Protein AF-A0A836CD66-F1 (afdb_monomer)

Structure (mmCIF, N/CA/C/O backbone):
data_AF-A0A836CD66-F1
#
_entry.id   AF-A0A836CD66-F1
#
loop_
_atom_site.group_PDB
_atom_site.id
_atom_site.type_symbol
_atom_site.label_atom_id
_atom_site.label_alt_id
_atom_site.label_comp_id
_atom_site.label_asym_id
_atom_site.label_entity_id
_atom_site.label_seq_id
_atom_site.pdbx_PDB_ins_code
_atom_site.Cartn_x
_atom_site.Cartn_y
_atom_site.Cartn_z
_atom_site.occupancy
_atom_site.B_iso_or_equiv
_atom_site.auth_seq_id
_atom_site.auth_comp_id
_atom_site.auth_asym_id
_atom_site.auth_atom_id
_atom_site.pdbx_PDB_model_num
ATOM 1 N N . MET A 1 1 ? 18.250 -7.894 39.713 1.00 41.88 1 MET A N 1
ATOM 2 C CA . MET A 1 1 ? 18.986 -8.819 38.822 1.00 41.88 1 MET A CA 1
ATOM 3 C C . MET A 1 1 ? 18.359 -8.742 37.438 1.00 41.88 1 MET A C 1
ATOM 5 O O . MET A 1 1 ? 17.140 -8.725 37.388 1.00 41.88 1 MET A O 1
ATOM 9 N N . LEU A 1 2 ? 19.197 -8.721 36.387 1.00 40.28 2 LEU A N 1
ATOM 10 C CA . LEU A 1 2 ? 18.884 -8.696 34.938 1.00 40.28 2 LEU A CA 1
ATOM 11 C C . LEU A 1 2 ? 18.445 -7.310 34.405 1.00 40.28 2 LEU A C 1
ATOM 13 O O . LEU A 1 2 ? 17.318 -6.902 34.624 1.00 40.28 2 LEU A O 1
ATOM 17 N N . ASN A 1 3 ? 19.330 -6.410 33.954 1.00 38.88 3 ASN A N 1
ATOM 18 C CA . ASN A 1 3 ? 20.215 -6.361 32.769 1.00 38.88 3 ASN A CA 1
ATOM 19 C C . ASN A 1 3 ? 19.523 -6.316 31.387 1.00 38.88 3 ASN A C 1
ATOM 21 O O . ASN A 1 3 ? 18.734 -7.186 31.050 1.00 38.88 3 ASN A O 1
ATOM 25 N N . LEU A 1 4 ? 20.008 -5.355 30.580 1.00 38.03 4 LEU A N 1
ATOM 26 C CA . LEU A 1 4 ? 19.934 -5.193 29.116 1.00 38.03 4 LEU A CA 1
ATOM 27 C C . LEU A 1 4 ? 18.642 -4.637 28.478 1.00 38.03 4 LEU A C 1
ATOM 29 O O . LEU A 1 4 ? 17.717 -5.372 28.169 1.00 38.03 4 LEU A O 1
ATOM 33 N N . CYS A 1 5 ? 18.692 -3.363 28.067 1.00 42.50 5 CYS A N 1
ATOM 34 C CA . CYS A 1 5 ? 18.826 -3.011 26.641 1.00 42.50 5 CYS A CA 1
ATOM 35 C C . CYS A 1 5 ? 19.157 -1.517 26.475 1.00 42.50 5 CYS A C 1
ATOM 37 O O . CYS A 1 5 ? 18.285 -0.658 26.385 1.00 42.50 5 CYS A O 1
ATOM 39 N N . ARG A 1 6 ? 20.459 -1.205 26.417 1.00 41.97 6 ARG A N 1
ATOM 40 C CA . ARG A 1 6 ? 20.960 0.044 25.829 1.00 41.97 6 ARG A CA 1
ATOM 41 C C . ARG A 1 6 ? 20.899 -0.112 24.310 1.00 41.97 6 ARG A C 1
ATOM 43 O O . ARG A 1 6 ? 21.739 -0.800 23.736 1.00 41.97 6 ARG A O 1
ATOM 50 N N . LEU A 1 7 ? 19.917 0.517 23.670 1.00 42.19 7 LEU A N 1
ATOM 51 C CA . LEU A 1 7 ? 19.901 0.688 22.219 1.00 42.19 7 LEU A CA 1
ATOM 52 C C . LEU A 1 7 ? 20.956 1.731 21.844 1.00 42.19 7 LEU A C 1
ATOM 54 O O . LEU A 1 7 ? 20.805 2.932 22.056 1.00 42.19 7 LEU A O 1
ATOM 58 N N . THR A 1 8 ? 22.071 1.226 21.334 1.00 43.09 8 THR A N 1
ATOM 59 C CA . THR A 1 8 ? 23.123 1.997 20.689 1.00 43.09 8 THR A CA 1
ATOM 60 C C . THR A 1 8 ? 22.600 2.495 19.342 1.00 43.09 8 THR A C 1
ATOM 62 O O . THR A 1 8 ? 22.268 1.713 18.452 1.00 43.09 8 THR A O 1
ATOM 65 N N . ALA A 1 9 ? 22.509 3.816 19.191 1.00 41.78 9 ALA A N 1
ATOM 66 C CA . ALA A 1 9 ? 22.240 4.462 17.915 1.00 41.78 9 ALA A CA 1
ATOM 67 C C . ALA A 1 9 ? 23.435 4.219 16.978 1.00 41.78 9 ALA A C 1
ATOM 69 O O . ALA A 1 9 ? 24.463 4.891 17.053 1.00 41.78 9 ALA A O 1
ATOM 70 N N . ARG A 1 10 ? 23.318 3.199 16.125 1.00 43.72 10 ARG A N 1
ATOM 71 C CA . ARG A 1 10 ? 24.287 2.906 15.072 1.00 43.72 10 ARG A CA 1
ATOM 72 C C . ARG A 1 10 ? 24.072 3.887 13.922 1.00 43.72 10 ARG A C 1
ATOM 74 O O . ARG A 1 10 ? 23.002 3.944 13.325 1.00 43.72 10 ARG A O 1
ATOM 81 N N . ALA A 1 11 ? 25.117 4.660 13.653 1.00 39.94 11 ALA A N 1
ATOM 82 C CA . ALA A 1 11 ? 25.224 5.624 12.573 1.00 39.94 11 ALA A CA 1
ATOM 83 C C . ALA A 1 11 ? 24.887 5.017 11.200 1.00 39.94 11 ALA A C 1
ATOM 85 O O . ALA A 1 11 ? 25.495 4.030 10.784 1.00 39.94 11 ALA A O 1
ATOM 86 N N . ALA A 1 12 ? 23.975 5.664 10.474 1.00 44.19 12 ALA A N 1
ATOM 87 C CA . ALA A 1 12 ? 23.880 5.554 9.025 1.00 44.19 12 ALA A CA 1
ATOM 88 C C . ALA A 1 12 ? 24.680 6.717 8.408 1.00 44.19 12 ALA A C 1
ATOM 90 O O . ALA A 1 12 ? 24.391 7.878 8.721 1.00 44.19 12 ALA A O 1
ATOM 91 N N . PRO A 1 13 ? 25.692 6.467 7.560 1.00 51.28 13 PRO A N 1
ATOM 92 C CA . PRO A 1 13 ? 26.340 7.541 6.829 1.00 51.28 13 PRO A CA 1
ATOM 93 C C . PRO A 1 13 ? 25.350 8.117 5.812 1.00 51.28 13 PRO A C 1
ATOM 95 O O . PRO A 1 13 ? 24.879 7.420 4.914 1.00 51.28 13 PRO A O 1
ATOM 98 N N . ARG A 1 14 ? 25.047 9.413 5.955 1.00 46.53 14 ARG A N 1
ATOM 99 C CA . ARG A 1 14 ? 24.414 10.234 4.917 1.00 46.53 14 ARG A CA 1
ATOM 100 C C . ARG A 1 14 ? 25.297 10.181 3.670 1.00 46.53 14 ARG A C 1
ATOM 102 O O . ARG A 1 14 ? 26.285 10.907 3.577 1.00 46.53 14 ARG A O 1
ATOM 109 N N . GLN A 1 15 ? 24.959 9.310 2.725 1.00 41.59 15 GLN A N 1
ATOM 110 C CA . GLN A 1 15 ? 25.528 9.362 1.389 1.00 41.59 15 GLN A CA 1
ATOM 111 C C . GLN A 1 15 ? 25.012 10.634 0.716 1.00 41.59 15 GLN A C 1
ATOM 113 O O . GLN A 1 15 ? 23.844 10.752 0.355 1.00 41.59 15 GLN A O 1
ATOM 118 N N . LEU A 1 16 ? 25.906 11.614 0.607 1.00 43.16 16 LEU A N 1
ATOM 119 C CA . LEU A 1 16 ? 25.777 12.742 -0.298 1.00 43.16 16 LEU A CA 1
ATOM 120 C C . LEU A 1 16 ? 25.572 12.176 -1.704 1.00 43.16 16 LEU A C 1
ATOM 122 O O . LEU A 1 16 ? 26.500 11.619 -2.292 1.00 43.16 16 LEU A O 1
ATOM 126 N N . ALA A 1 17 ? 24.353 12.298 -2.224 1.00 43.22 17 ALA A N 1
ATOM 127 C CA . ALA A 1 17 ? 24.070 12.060 -3.625 1.00 43.22 17 ALA A CA 1
ATOM 128 C C . ALA A 1 17 ? 24.939 13.025 -4.444 1.00 43.22 17 ALA A C 1
ATOM 130 O O . ALA A 1 17 ? 24.651 14.217 -4.551 1.00 43.22 17 ALA A O 1
ATOM 131 N N . ARG A 1 18 ? 26.051 12.513 -4.982 1.00 45.09 18 ARG A N 1
ATOM 132 C CA . ARG A 1 18 ? 26.788 13.173 -6.055 1.00 45.09 18 ARG A CA 1
ATOM 133 C C . ARG A 1 18 ? 25.833 13.265 -7.239 1.00 45.09 18 ARG A C 1
ATOM 135 O O . ARG A 1 18 ? 25.557 12.267 -7.895 1.00 45.09 18 ARG A O 1
ATOM 142 N N . LEU A 1 19 ? 25.314 14.465 -7.474 1.00 42.53 19 LEU A N 1
ATOM 143 C CA . LEU A 1 19 ? 24.688 14.835 -8.734 1.00 42.53 19 LEU A CA 1
ATOM 144 C C . LEU A 1 19 ? 25.699 14.547 -9.849 1.00 42.53 19 LEU A C 1
ATOM 146 O O . LEU A 1 19 ? 26.792 15.117 -9.862 1.00 42.53 19 LEU A O 1
ATOM 150 N N . ALA A 1 20 ? 25.353 13.626 -10.745 1.00 47.44 20 ALA A N 1
ATOM 151 C CA . ALA A 1 20 ? 26.106 13.410 -11.969 1.00 47.44 20 ALA A CA 1
ATOM 152 C C . ALA A 1 20 ? 26.134 14.723 -12.778 1.00 47.44 20 ALA A C 1
ATOM 154 O O . ALA A 1 20 ? 25.113 15.419 -12.837 1.00 47.44 20 ALA A O 1
ATOM 155 N N . PRO A 1 21 ? 27.272 15.099 -13.388 1.00 45.47 21 PRO A N 1
ATOM 156 C CA . PRO A 1 21 ? 27.325 16.265 -14.252 1.00 45.47 21 PRO A CA 1
ATOM 157 C C . PRO A 1 21 ? 26.390 16.046 -15.442 1.00 45.47 21 PRO A C 1
ATOM 159 O O . PRO A 1 21 ? 26.531 15.103 -16.216 1.00 45.47 21 PRO A O 1
ATOM 162 N N . ARG A 1 22 ? 25.407 16.937 -15.559 1.00 44.25 22 ARG A N 1
ATOM 163 C CA . ARG A 1 22 ? 24.466 17.024 -16.670 1.00 44.25 22 ARG A CA 1
ATOM 164 C C . ARG A 1 22 ? 25.216 17.575 -17.884 1.00 44.25 22 ARG A C 1
ATOM 166 O O . ARG A 1 22 ? 25.201 18.776 -18.129 1.00 44.25 22 ARG A O 1
ATOM 173 N N . THR A 1 23 ? 25.908 16.712 -18.619 1.00 42.09 23 THR A N 1
ATOM 174 C CA . THR A 1 23 ? 26.389 17.040 -19.961 1.00 42.09 23 THR A CA 1
ATOM 175 C C . THR A 1 23 ? 25.184 17.030 -20.892 1.00 42.09 23 THR A C 1
ATOM 177 O O . THR A 1 23 ? 24.622 15.986 -21.209 1.00 42.09 23 THR A O 1
ATOM 180 N N . ALA A 1 24 ? 24.728 18.221 -21.275 1.00 44.94 24 ALA A N 1
ATOM 181 C CA . ALA A 1 24 ? 23.780 18.365 -22.365 1.00 44.94 24 ALA A CA 1
ATOM 182 C C . ALA A 1 24 ? 24.454 17.855 -23.652 1.00 44.94 24 ALA A C 1
ATOM 184 O O . ALA A 1 24 ? 25.532 18.357 -23.984 1.00 44.94 24 ALA A O 1
ATOM 185 N N . PRO A 1 25 ? 23.876 16.891 -24.387 1.00 45.28 25 PRO A N 1
ATOM 186 C CA . PRO A 1 25 ? 24.308 16.667 -25.752 1.00 45.28 25 PRO A CA 1
ATOM 187 C C . PRO A 1 25 ? 23.899 17.901 -26.557 1.00 45.28 25 PRO A C 1
ATOM 189 O O . PRO A 1 25 ? 22.719 18.247 -26.637 1.00 45.28 25 PRO A O 1
ATOM 192 N N . ALA A 1 26 ? 24.890 18.602 -27.107 1.00 43.50 26 ALA A N 1
ATOM 193 C CA . ALA A 1 26 ? 24.656 19.603 -28.131 1.00 43.50 26 ALA A CA 1
ATOM 194 C C . ALA A 1 26 ? 23.939 18.905 -29.292 1.00 43.50 26 ALA A C 1
ATOM 196 O O . ALA A 1 26 ? 24.510 18.054 -29.972 1.00 43.50 26 ALA A O 1
ATOM 197 N N . THR A 1 27 ? 22.664 19.229 -29.473 1.00 43.00 27 THR A N 1
ATOM 198 C CA . THR A 1 27 ? 21.832 18.768 -30.576 1.00 43.00 27 THR A CA 1
ATOM 199 C C . THR A 1 27 ? 22.357 19.377 -31.870 1.00 43.00 27 THR A C 1
ATOM 201 O O . THR A 1 27 ? 21.901 20.428 -32.315 1.00 43.00 27 THR A O 1
ATOM 204 N N . GLN A 1 28 ? 23.326 18.713 -32.500 1.00 43.12 28 GLN A N 1
ATOM 205 C CA . GLN A 1 28 ? 23.634 18.959 -33.902 1.00 43.12 28 GLN A CA 1
ATOM 206 C C . GLN A 1 28 ? 22.401 18.555 -34.714 1.00 43.12 28 GLN A C 1
ATOM 208 O O . GLN A 1 28 ? 22.106 17.377 -34.890 1.00 43.12 28 GLN A O 1
ATOM 213 N N . HIS A 1 29 ? 21.630 19.555 -35.137 1.00 39.12 29 HIS A N 1
ATOM 214 C CA . HIS A 1 29 ? 20.514 19.381 -36.056 1.00 39.12 29 HIS A CA 1
ATOM 215 C C . HIS A 1 29 ? 21.089 19.061 -37.437 1.00 39.12 29 HIS A C 1
ATOM 217 O O . HIS A 1 29 ? 21.330 19.957 -38.242 1.00 39.12 29 HIS A O 1
ATOM 223 N N . PHE A 1 30 ? 21.339 17.781 -37.699 1.00 44.41 30 PHE A N 1
ATOM 224 C CA . PHE A 1 30 ? 21.440 17.290 -39.064 1.00 44.41 30 PHE A CA 1
ATOM 225 C C . PHE A 1 30 ? 20.024 17.159 -39.619 1.00 44.41 30 PHE A C 1
ATOM 227 O O . PHE A 1 30 ? 19.138 16.588 -38.984 1.00 44.41 30 PHE A O 1
ATOM 234 N N . HIS A 1 31 ? 19.802 17.751 -40.788 1.00 40.53 31 HIS A N 1
ATOM 235 C CA . HIS A 1 31 ? 18.540 17.671 -41.503 1.00 40.53 31 HIS A CA 1
ATOM 236 C C . HIS A 1 31 ? 18.162 16.203 -41.711 1.00 40.53 31 HIS A C 1
ATOM 238 O O . HIS A 1 31 ? 18.917 15.446 -42.317 1.00 40.53 31 HIS A O 1
ATOM 244 N N . ALA A 1 32 ? 16.997 15.822 -41.185 1.00 42.31 32 ALA A N 1
ATOM 245 C CA . ALA A 1 32 ? 16.373 14.533 -41.416 1.00 42.31 32 ALA A CA 1
ATOM 246 C C . ALA A 1 32 ? 16.253 14.287 -42.928 1.00 42.31 32 ALA A C 1
ATOM 248 O O . ALA A 1 32 ? 15.437 14.908 -43.612 1.00 42.31 32 ALA A O 1
ATOM 249 N N . GLY A 1 33 ? 17.103 13.400 -43.441 1.00 35.91 33 GLY A N 1
ATOM 250 C CA . GLY A 1 33 ? 16.897 12.747 -44.721 1.00 35.91 33 GLY A CA 1
ATOM 251 C C . GLY A 1 33 ? 15.720 11.783 -44.603 1.00 35.91 33 GLY A C 1
ATOM 252 O O . GLY A 1 33 ? 15.545 11.112 -43.590 1.00 35.91 33 GLY A O 1
ATOM 253 N N . ILE A 1 34 ? 14.891 11.780 -45.639 1.00 38.88 34 ILE A N 1
ATOM 254 C CA . ILE A 1 34 ? 13.726 10.919 -45.874 1.00 38.88 34 ILE A CA 1
ATOM 255 C C . ILE A 1 34 ? 14.046 9.449 -45.516 1.00 38.88 34 ILE A C 1
ATOM 257 O O . ILE A 1 34 ? 15.138 8.994 -45.855 1.00 38.88 34 ILE A O 1
ATOM 261 N N . PRO A 1 35 ? 13.129 8.680 -44.887 1.00 41.28 35 PRO A N 1
ATOM 262 C CA . PRO A 1 35 ? 13.364 7.262 -44.624 1.00 41.28 35 PRO A CA 1
ATOM 263 C C . PRO A 1 35 ? 13.589 6.519 -45.945 1.00 41.28 35 PRO A C 1
ATOM 265 O O . PRO A 1 35 ? 12.722 6.514 -46.823 1.00 41.28 35 PRO A O 1
ATOM 268 N N . ALA A 1 36 ? 14.765 5.907 -46.086 1.00 39.91 36 ALA A N 1
ATOM 269 C CA . ALA A 1 36 ? 15.111 5.109 -47.248 1.00 39.91 36 ALA A CA 1
ATOM 270 C C . ALA A 1 36 ? 14.177 3.893 -47.326 1.00 39.91 36 ALA A C 1
ATOM 272 O O . ALA A 1 36 ? 14.186 2.991 -46.486 1.00 39.91 36 ALA A O 1
ATOM 273 N N . ARG A 1 37 ? 13.337 3.888 -48.361 1.00 34.66 37 ARG A N 1
ATOM 274 C CA . ARG A 1 37 ? 12.614 2.710 -48.829 1.00 34.66 37 ARG A CA 1
ATOM 275 C C . ARG A 1 37 ? 13.660 1.646 -49.169 1.00 34.66 37 ARG A C 1
ATOM 277 O O . ARG A 1 37 ? 14.593 1.943 -49.906 1.00 34.66 37 ARG A O 1
ATOM 284 N N . LYS A 1 38 ? 13.503 0.425 -48.644 1.00 46.47 38 LYS A N 1
ATOM 285 C CA . LYS A 1 38 ? 14.256 -0.750 -49.109 1.00 46.47 38 LYS A CA 1
ATOM 286 C C . LYS A 1 38 ? 14.013 -0.907 -50.610 1.00 46.47 38 LYS A C 1
ATOM 288 O O . LYS A 1 38 ? 12.959 -1.398 -51.010 1.00 46.47 38 LYS A O 1
ATOM 293 N N . GLU A 1 39 ? 14.961 -0.437 -51.405 1.00 36.28 39 GLU A N 1
ATOM 294 C CA . GLU A 1 39 ? 15.080 -0.765 -52.816 1.00 36.28 39 GLU A CA 1
ATOM 295 C C . GLU A 1 39 ? 16.008 -1.969 -52.948 1.00 36.28 39 GLU A C 1
ATOM 297 O O . GLU A 1 39 ? 16.993 -2.122 -52.224 1.00 36.28 39 GLU A O 1
ATOM 302 N N . GLU A 1 40 ? 15.594 -2.878 -53.821 1.00 33.25 40 GLU A N 1
ATOM 303 C CA . GLU A 1 40 ? 16.303 -4.093 -54.175 1.00 33.25 40 GLU A CA 1
ATOM 304 C C . GLU A 1 40 ? 17.727 -3.763 -54.622 1.00 33.25 40 GLU A C 1
ATOM 306 O O . GLU A 1 40 ? 17.970 -2.802 -55.350 1.00 33.25 40 GLU A O 1
ATOM 311 N N . THR A 1 41 ? 18.667 -4.593 -54.184 1.00 39.28 41 THR A N 1
ATOM 312 C CA . THR A 1 41 ? 20.066 -4.573 -54.592 1.00 39.28 41 THR A CA 1
ATOM 313 C C . THR A 1 41 ? 20.164 -4.744 -56.111 1.00 39.28 41 THR A C 1
ATOM 315 O O . THR A 1 41 ? 20.218 -5.862 -56.618 1.00 39.28 41 THR A O 1
ATOM 318 N N . GLN A 1 42 ? 20.190 -3.638 -56.851 1.00 28.47 42 GLN A N 1
ATOM 319 C CA . GLN A 1 42 ? 20.810 -3.597 -58.168 1.00 28.47 42 GLN A CA 1
ATOM 320 C C . GLN A 1 42 ? 22.291 -3.269 -57.962 1.00 28.47 42 GLN A C 1
ATOM 322 O O . GLN A 1 42 ? 22.606 -2.359 -57.190 1.00 28.47 42 GLN A O 1
ATOM 327 N N . PRO A 1 43 ? 23.213 -4.025 -58.582 1.00 31.58 43 PRO A N 1
ATOM 328 C CA .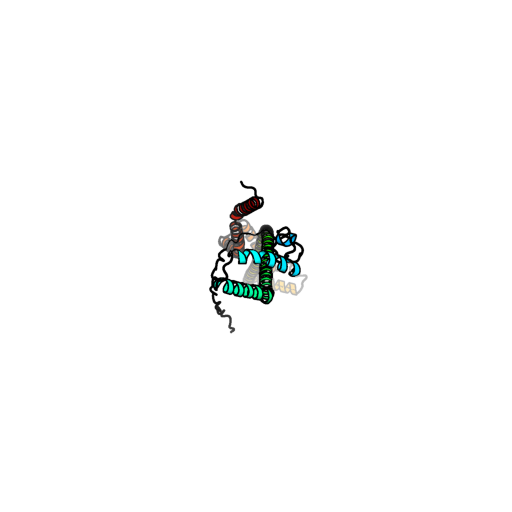 PRO A 1 43 ? 24.633 -3.741 -58.472 1.00 31.58 43 PRO A CA 1
ATOM 329 C C . PRO A 1 43 ? 24.880 -2.319 -58.968 1.00 31.58 43 PRO A C 1
ATOM 331 O O . PRO A 1 43 ? 24.397 -1.943 -60.037 1.00 31.58 43 PRO A O 1
ATOM 334 N N . ALA A 1 44 ? 25.609 -1.540 -58.170 1.00 33.41 44 ALA A N 1
ATOM 335 C CA . ALA A 1 44 ? 26.050 -0.210 -58.535 1.00 33.41 44 ALA A CA 1
ATOM 336 C C . ALA A 1 44 ? 26.721 -0.275 -59.912 1.00 33.41 44 ALA A C 1
ATOM 338 O O . ALA A 1 44 ? 27.790 -0.868 -60.076 1.00 33.41 44 ALA A O 1
ATOM 339 N N . GLU A 1 45 ? 26.067 0.313 -60.912 1.00 32.50 45 GLU A N 1
ATOM 340 C CA . GLU A 1 45 ? 26.709 0.656 -62.164 1.00 32.50 45 GLU A CA 1
ATOM 341 C C . GLU A 1 45 ? 27.881 1.566 -61.807 1.00 32.50 45 GLU A C 1
ATOM 343 O O . GLU A 1 45 ? 27.714 2.735 -61.457 1.00 32.50 45 GLU A O 1
ATOM 348 N N . THR A 1 46 ? 29.081 0.989 -61.854 1.00 31.81 46 THR A N 1
ATOM 349 C CA . THR A 1 46 ? 30.349 1.707 -61.916 1.00 31.81 46 THR A CA 1
ATOM 350 C C . THR A 1 46 ? 30.150 2.957 -62.753 1.00 31.81 46 THR A C 1
ATOM 352 O O . THR A 1 46 ? 29.715 2.864 -63.903 1.00 31.81 46 THR A O 1
ATOM 355 N N . SER A 1 47 ? 30.440 4.105 -62.158 1.00 34.94 47 SER A N 1
ATOM 356 C CA . SER A 1 47 ? 30.368 5.435 -62.740 1.00 34.94 47 SER A CA 1
ATOM 357 C C . SER A 1 47 ? 30.997 5.496 -64.140 1.00 34.94 47 SER A C 1
ATOM 359 O O . SER A 1 47 ? 32.131 5.924 -64.334 1.00 34.94 47 SER A O 1
ATOM 361 N N . LYS A 1 48 ? 30.196 5.183 -65.164 1.00 37.88 48 LYS A N 1
ATOM 362 C CA . LYS A 1 48 ? 30.359 5.653 -66.543 1.00 37.88 48 LYS A CA 1
ATOM 363 C C . LYS A 1 48 ? 29.993 7.140 -66.604 1.00 37.88 48 LYS A C 1
ATOM 365 O O . LYS A 1 48 ? 29.158 7.555 -67.393 1.00 37.88 48 LYS A O 1
ATOM 370 N N . ILE A 1 49 ? 30.609 7.976 -65.769 1.00 37.97 49 ILE A N 1
ATOM 371 C CA . ILE A 1 49 ? 30.404 9.438 -65.794 1.00 37.97 49 ILE A CA 1
ATOM 372 C C . ILE A 1 49 ? 31.491 10.114 -66.655 1.00 37.97 49 ILE A C 1
ATOM 374 O O . ILE A 1 49 ? 31.836 11.276 -66.489 1.00 37.97 49 ILE A O 1
ATOM 378 N N . LEU A 1 50 ? 32.012 9.391 -67.651 1.00 37.25 50 LEU A N 1
ATOM 379 C CA . LEU A 1 50 ? 32.701 10.002 -68.794 1.00 37.25 50 LEU A CA 1
ATOM 380 C C . LEU A 1 50 ? 32.252 9.460 -70.156 1.00 37.25 50 LEU A C 1
ATOM 382 O O . LEU A 1 50 ? 32.747 9.908 -71.185 1.00 37.25 50 LEU A O 1
ATOM 386 N N . LEU A 1 51 ? 31.270 8.555 -70.178 1.00 46.00 51 LEU A N 1
ATOM 387 C CA . LEU A 1 51 ? 30.560 8.158 -71.389 1.00 46.00 51 LEU A CA 1
ATOM 388 C C . LEU A 1 51 ? 29.090 7.935 -71.038 1.00 46.00 51 LEU A C 1
ATOM 390 O O . LEU A 1 51 ? 28.658 6.821 -70.754 1.00 46.00 51 LEU A O 1
ATOM 394 N N . THR A 1 52 ? 28.314 9.015 -71.067 1.00 37.22 52 THR A N 1
ATOM 395 C CA . THR A 1 52 ? 26.859 8.923 -71.196 1.00 37.22 52 THR A CA 1
ATOM 396 C C . THR A 1 52 ? 26.545 8.029 -72.403 1.00 37.22 52 THR A C 1
ATOM 398 O O . THR A 1 52 ? 27.163 8.248 -73.459 1.00 37.22 52 THR A O 1
ATOM 401 N N . PRO A 1 53 ? 25.609 7.065 -72.298 1.00 40.69 53 PRO A N 1
ATOM 402 C CA . PRO A 1 53 ? 25.201 6.278 -73.449 1.00 40.69 53 PRO A CA 1
ATOM 403 C C . PRO A 1 53 ? 24.657 7.229 -74.519 1.00 40.69 53 PRO A C 1
ATOM 405 O O . PRO A 1 53 ? 23.701 7.971 -74.283 1.00 40.69 53 PRO A O 1
ATOM 408 N N . GLY A 1 54 ? 25.329 7.276 -75.671 1.00 51.22 54 GLY A N 1
ATOM 409 C CA . GLY A 1 54 ? 25.024 8.209 -76.764 1.00 51.22 54 GLY A CA 1
ATOM 410 C C . GLY A 1 54 ? 26.059 9.307 -77.053 1.00 51.22 54 GLY A C 1
ATOM 411 O O . GLY A 1 54 ? 25.833 10.110 -77.964 1.00 51.22 54 GLY A O 1
ATOM 412 N N . THR A 1 55 ? 27.200 9.340 -76.359 1.00 61.97 55 THR A N 1
ATOM 413 C CA . THR A 1 55 ? 28.333 10.207 -76.738 1.00 61.97 55 THR A CA 1
ATOM 414 C C . THR A 1 55 ? 29.034 9.715 -78.018 1.00 61.97 55 THR A C 1
ATOM 416 O O . THR A 1 55 ? 28.982 8.540 -78.385 1.00 61.97 55 THR A O 1
ATOM 419 N N . ILE A 1 56 ? 29.690 10.636 -78.738 1.00 60.50 56 ILE A N 1
ATOM 420 C CA . ILE A 1 56 ? 30.364 10.415 -80.040 1.00 60.50 56 ILE A CA 1
ATOM 421 C C . ILE A 1 56 ? 31.357 9.233 -79.989 1.00 60.50 56 ILE A C 1
ATOM 423 O O . ILE A 1 56 ? 31.549 8.533 -80.980 1.00 60.50 56 ILE A O 1
ATOM 427 N N . VAL A 1 57 ? 31.926 8.964 -78.815 1.00 60.34 57 VAL A N 1
ATOM 428 C CA . VAL A 1 57 ? 32.906 7.901 -78.555 1.00 60.34 57 VAL A CA 1
ATOM 429 C C . VAL A 1 57 ? 32.301 6.492 -78.690 1.00 60.34 57 VAL A C 1
ATOM 431 O O . VAL A 1 57 ? 32.943 5.610 -79.260 1.00 60.34 57 VAL A O 1
ATOM 434 N N . GLU A 1 58 ? 31.050 6.285 -78.262 1.00 60.81 58 GLU A N 1
ATOM 435 C CA . GLU A 1 58 ? 30.323 5.018 -78.460 1.00 60.81 58 GLU A CA 1
ATOM 436 C C . GLU A 1 58 ? 29.870 4.844 -79.915 1.00 60.81 58 GLU A C 1
ATOM 438 O O . GLU A 1 58 ? 30.018 3.765 -80.486 1.00 60.81 58 GLU A O 1
ATOM 443 N N . LYS A 1 59 ? 29.368 5.915 -80.549 1.00 60.09 59 LYS A N 1
ATOM 444 C CA . LYS A 1 59 ? 28.870 5.868 -81.938 1.00 60.09 59 LYS A CA 1
ATOM 445 C C . LYS A 1 59 ? 29.970 5.624 -82.973 1.00 60.09 59 LYS A C 1
ATOM 447 O O . LYS A 1 59 ? 29.693 5.034 -84.012 1.00 60.09 59 LYS A O 1
ATOM 452 N N . LEU A 1 60 ? 31.201 6.051 -82.697 1.00 60.03 60 LEU A N 1
ATOM 453 C CA . LEU A 1 60 ? 32.368 5.742 -83.529 1.00 60.03 60 LEU A CA 1
ATOM 454 C C . LEU A 1 60 ? 33.130 4.482 -83.076 1.00 60.03 60 LEU A C 1
ATOM 456 O O . LEU A 1 60 ? 34.115 4.109 -83.711 1.00 60.03 60 LEU A O 1
ATOM 460 N N . GLY A 1 61 ? 32.690 3.796 -82.015 1.00 58.28 61 GLY A N 1
ATOM 461 C CA . GLY A 1 61 ? 33.330 2.565 -81.545 1.00 58.28 61 GLY A CA 1
ATOM 462 C C . GLY A 1 61 ? 34.774 2.760 -81.069 1.00 58.28 61 GLY A C 1
ATOM 463 O O . GLY A 1 61 ? 35.581 1.841 -81.190 1.00 58.28 61 GLY A O 1
ATOM 464 N N . LEU A 1 62 ? 35.107 3.939 -80.527 1.00 58.91 62 LEU A N 1
ATOM 465 C CA . LEU A 1 62 ? 36.446 4.261 -80.007 1.00 58.91 62 LEU A CA 1
ATOM 466 C C . LEU A 1 62 ? 36.776 3.544 -78.685 1.00 58.91 62 LEU A C 1
ATOM 468 O O . LEU A 1 62 ? 37.869 3.713 -78.156 1.00 58.91 62 LEU A O 1
ATOM 472 N N . HIS A 1 63 ? 35.856 2.738 -78.156 1.00 62.19 63 HIS A N 1
ATOM 473 C CA . HIS A 1 63 ? 36.132 1.819 -77.052 1.00 62.19 63 HIS A CA 1
ATOM 474 C C . HIS A 1 63 ? 37.094 0.692 -77.473 1.00 62.19 63 HIS A C 1
ATOM 476 O O . HIS A 1 63 ? 37.906 0.234 -76.672 1.00 62.19 63 HIS A O 1
ATOM 482 N N . ASP A 1 64 ? 37.030 0.244 -78.731 1.00 69.31 64 ASP A N 1
ATOM 483 C CA . ASP A 1 64 ? 37.887 -0.835 -79.218 1.00 69.31 64 ASP A CA 1
ATOM 484 C C . ASP A 1 64 ? 39.253 -0.291 -79.639 1.00 69.31 64 ASP A C 1
ATOM 486 O O . ASP A 1 64 ? 39.361 0.496 -80.583 1.00 69.31 64 ASP A O 1
ATOM 490 N N . TRP A 1 65 ? 40.319 -0.767 -78.987 1.00 72.12 65 TRP A N 1
ATOM 491 C CA . TRP A 1 65 ? 41.711 -0.395 -79.286 1.00 72.12 65 TRP A CA 1
ATOM 492 C C . TRP A 1 65 ? 42.056 -0.519 -80.780 1.00 72.12 65 TRP A C 1
ATOM 494 O O . TRP A 1 65 ? 42.744 0.327 -81.349 1.00 72.12 65 TRP A O 1
ATOM 504 N N . THR A 1 66 ? 41.513 -1.537 -81.445 1.00 74.50 66 THR A N 1
ATOM 505 C CA . THR A 1 66 ? 41.679 -1.807 -82.879 1.00 74.50 66 THR A CA 1
ATOM 506 C C . THR A 1 66 ? 41.081 -0.737 -83.795 1.00 74.50 66 THR A C 1
ATOM 508 O O . THR A 1 66 ? 41.534 -0.612 -84.930 1.00 74.50 66 THR A O 1
ATOM 511 N N . ARG A 1 67 ? 40.096 0.046 -83.337 1.00 73.44 67 ARG A N 1
ATOM 512 C CA . ARG A 1 67 ? 39.504 1.172 -84.088 1.00 73.44 67 ARG A CA 1
ATOM 513 C C . ARG A 1 67 ? 39.980 2.529 -83.577 1.00 73.44 67 ARG A C 1
ATOM 515 O O . ARG A 1 67 ? 40.166 3.443 -84.376 1.00 73.44 67 ARG A O 1
ATOM 522 N N . ALA A 1 68 ? 40.249 2.645 -82.280 1.00 74.50 68 ALA A N 1
ATOM 523 C CA . ALA A 1 68 ? 40.791 3.856 -81.675 1.00 74.50 68 ALA A CA 1
ATOM 524 C C . ALA A 1 68 ? 42.201 4.184 -82.191 1.00 74.50 68 ALA A C 1
ATOM 526 O O . ALA A 1 68 ? 42.484 5.340 -82.501 1.00 74.50 68 ALA A O 1
ATOM 527 N N . LEU A 1 69 ? 43.064 3.174 -82.352 1.00 76.81 69 LEU A N 1
ATOM 528 C CA . LEU A 1 69 ? 44.435 3.355 -82.833 1.00 76.81 69 LEU A CA 1
ATOM 529 C C . LEU A 1 69 ? 44.510 3.952 -84.258 1.00 76.81 69 LEU A C 1
ATOM 531 O O . LEU A 1 69 ? 45.182 4.971 -84.422 1.00 76.81 69 LEU A O 1
ATOM 535 N N . PRO A 1 70 ? 43.836 3.401 -85.293 1.00 76.94 70 PRO A N 1
ATOM 536 C CA . PRO A 1 70 ? 43.902 3.969 -86.639 1.00 76.94 70 PRO A CA 1
ATOM 537 C C . PRO A 1 70 ? 43.231 5.343 -86.742 1.00 76.94 70 PRO A C 1
ATOM 539 O O . PRO A 1 70 ? 43.752 6.211 -87.435 1.00 76.94 70 PRO A O 1
ATOM 542 N N . VAL A 1 71 ? 42.122 5.584 -86.034 1.00 77.69 71 VAL A N 1
ATOM 543 C CA . VAL A 1 71 ? 41.466 6.905 -86.024 1.00 77.69 71 VAL A CA 1
ATOM 544 C C . VAL A 1 71 ? 42.348 7.948 -85.332 1.00 77.69 71 VAL A C 1
ATOM 546 O O . VAL A 1 71 ? 42.514 9.051 -85.852 1.00 77.69 71 VAL A O 1
ATOM 549 N N . GLY A 1 72 ? 42.975 7.588 -84.209 1.00 77.00 72 GLY A N 1
ATOM 550 C CA . GLY A 1 72 ? 43.947 8.438 -83.523 1.00 77.00 72 GLY A CA 1
ATOM 551 C C . GLY A 1 72 ? 45.168 8.742 -84.391 1.00 77.00 72 GLY A C 1
ATOM 552 O O . GLY A 1 72 ? 45.607 9.885 -84.438 1.00 77.00 72 GLY A O 1
ATOM 553 N N . LEU A 1 73 ? 45.668 7.758 -85.144 1.00 77.19 73 LEU A N 1
ATOM 554 C CA . LEU A 1 73 ? 46.799 7.934 -86.058 1.00 77.19 73 LEU A CA 1
ATOM 555 C C . LEU A 1 73 ? 46.449 8.840 -87.250 1.00 77.19 73 LEU A C 1
ATOM 557 O O . LEU A 1 73 ? 47.231 9.723 -87.593 1.00 77.19 73 LEU A O 1
ATOM 561 N N . ILE A 1 74 ? 45.256 8.685 -87.833 1.00 80.44 74 ILE A N 1
ATOM 562 C CA . ILE A 1 74 ? 44.763 9.553 -88.916 1.00 80.44 74 ILE A CA 1
ATOM 563 C C . ILE A 1 74 ? 44.596 11.003 -88.440 1.00 80.44 74 ILE A C 1
ATOM 565 O O . ILE A 1 74 ? 44.845 11.918 -89.218 1.00 80.44 74 ILE A O 1
ATOM 569 N N . LEU A 1 75 ? 44.211 11.227 -87.180 1.00 78.50 75 LEU A N 1
ATOM 570 C CA . LEU A 1 75 ? 44.057 12.569 -86.606 1.00 78.50 75 LEU A CA 1
ATOM 571 C C . LEU A 1 75 ? 45.402 13.166 -86.152 1.00 78.50 75 LEU A C 1
ATOM 573 O O . LEU A 1 75 ? 45.626 14.368 -86.290 1.00 78.50 75 LEU A O 1
ATOM 577 N N . ALA A 1 76 ? 46.332 12.333 -85.680 1.00 74.88 76 ALA A N 1
ATOM 578 C CA . ALA A 1 76 ? 47.654 12.765 -85.232 1.00 74.88 76 ALA A CA 1
ATOM 579 C C . ALA A 1 76 ? 48.546 13.275 -86.380 1.00 74.88 76 ALA A C 1
ATOM 581 O O . ALA A 1 76 ? 49.274 14.247 -86.193 1.00 74.88 76 ALA A O 1
ATOM 582 N N . ILE A 1 77 ? 48.472 12.671 -87.574 1.00 76.19 77 ILE A N 1
ATOM 583 C CA . ILE A 1 77 ? 49.283 13.068 -88.744 1.00 76.19 77 ILE A CA 1
ATOM 584 C C . ILE A 1 77 ? 49.070 14.545 -89.153 1.00 76.19 77 ILE A C 1
ATOM 586 O O . ILE A 1 77 ? 50.061 15.273 -89.243 1.00 76.19 77 ILE A O 1
ATOM 590 N N . PRO A 1 78 ? 47.835 15.041 -89.381 1.00 77.19 78 PRO A N 1
ATOM 591 C CA . PRO A 1 78 ? 47.613 16.449 -89.710 1.00 77.19 78 PRO A CA 1
ATOM 592 C C . PRO A 1 78 ? 47.886 17.383 -88.522 1.00 77.19 78 PRO A C 1
ATOM 594 O O . PRO A 1 78 ? 48.382 18.486 -88.737 1.00 77.19 78 PRO A O 1
ATOM 597 N N . ALA A 1 79 ? 47.639 16.945 -87.280 1.00 76.12 79 ALA A N 1
ATOM 598 C CA . ALA A 1 79 ? 47.917 17.747 -86.085 1.00 76.12 79 ALA A CA 1
ATOM 599 C C . ALA A 1 79 ? 49.422 18.021 -85.882 1.00 76.12 79 ALA A C 1
ATOM 601 O O . ALA A 1 79 ? 49.789 19.108 -85.435 1.00 76.12 79 ALA A O 1
ATOM 602 N N . LEU A 1 80 ? 50.283 17.064 -86.249 1.00 75.81 80 LEU A N 1
ATOM 603 C CA . LEU A 1 80 ? 51.741 17.226 -86.234 1.00 75.81 80 LEU A CA 1
ATOM 604 C C . LEU A 1 80 ? 52.245 18.046 -87.428 1.00 75.81 80 LEU A C 1
ATOM 606 O O . LEU A 1 80 ? 53.104 18.903 -87.256 1.00 75.81 80 LEU A O 1
ATOM 610 N N . ASN A 1 81 ? 51.700 17.819 -88.628 1.00 78.62 81 ASN A N 1
ATOM 611 C CA . ASN A 1 81 ? 52.146 18.511 -89.844 1.00 78.62 81 ASN A CA 1
ATOM 612 C C . ASN A 1 81 ? 51.766 20.004 -89.868 1.00 78.62 81 ASN A C 1
ATOM 614 O O . ASN A 1 81 ? 52.415 20.793 -90.545 1.00 78.62 81 ASN A O 1
ATOM 618 N N . GLN A 1 82 ? 50.714 20.394 -89.143 1.00 79.19 82 GLN A N 1
ATOM 619 C CA . GLN A 1 82 ? 50.253 21.783 -89.050 1.00 79.19 82 GLN A CA 1
ATOM 620 C C . GLN A 1 82 ? 50.689 22.483 -87.748 1.00 79.19 82 GLN A C 1
ATOM 622 O O . GLN A 1 82 ? 50.201 23.571 -87.449 1.00 79.19 82 GLN A O 1
ATOM 627 N N . GLU A 1 83 ? 51.592 21.853 -86.982 1.00 70.31 83 GLU A N 1
ATOM 628 C CA . GLU A 1 83 ? 52.164 22.343 -85.714 1.00 70.31 83 GLU A CA 1
ATOM 629 C C . GLU A 1 83 ? 51.130 22.744 -84.645 1.00 70.31 83 GLU A C 1
ATOM 631 O O . GLU A 1 83 ? 51.409 23.540 -83.751 1.00 70.31 83 GLU A O 1
ATOM 636 N N . TRP A 1 84 ? 49.922 22.172 -84.680 1.00 72.62 84 TRP A N 1
ATOM 637 C CA . TRP A 1 84 ? 48.906 22.432 -83.650 1.00 72.62 84 TRP A CA 1
ATOM 638 C C . TRP A 1 84 ? 49.320 21.892 -82.277 1.00 72.62 84 TRP A C 1
ATOM 640 O O . TRP A 1 84 ? 48.875 22.399 -81.249 1.00 72.62 84 TRP A O 1
AT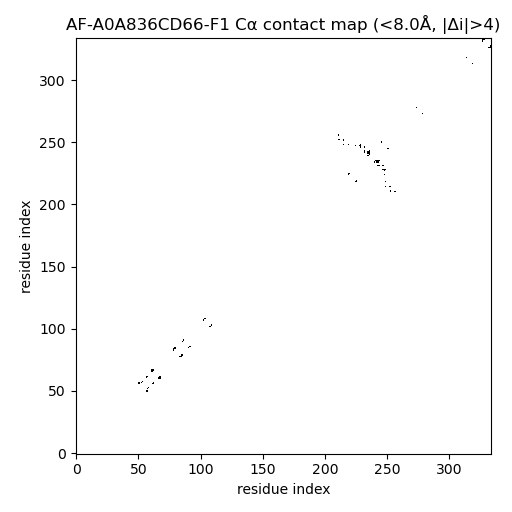OM 650 N N . ILE A 1 85 ? 50.187 20.876 -82.260 1.00 67.69 85 ILE A N 1
ATOM 651 C CA . ILE A 1 85 ? 50.868 20.370 -81.070 1.00 67.69 85 ILE A CA 1
ATOM 652 C C . ILE A 1 85 ? 52.370 20.432 -81.350 1.00 67.69 85 ILE A C 1
ATOM 654 O O . ILE A 1 85 ? 52.895 19.636 -82.128 1.00 67.69 85 ILE A O 1
ATOM 658 N N . VAL A 1 86 ? 53.064 21.375 -80.715 1.00 78.81 86 VAL A N 1
ATOM 659 C CA . VAL A 1 86 ? 54.526 21.477 -80.792 1.00 78.81 86 VAL A CA 1
ATOM 660 C C . VAL A 1 86 ? 55.130 20.466 -79.825 1.00 78.81 86 VAL A C 1
ATOM 662 O O . VAL A 1 86 ? 54.882 20.527 -78.620 1.00 78.81 86 VAL A O 1
ATOM 665 N N . LEU A 1 87 ? 55.924 19.531 -80.352 1.00 73.69 87 LEU A N 1
ATOM 666 C CA . LEU A 1 87 ? 56.642 18.538 -79.554 1.00 73.69 87 LEU A CA 1
ATOM 667 C C . LEU A 1 87 ? 57.761 19.221 -78.757 1.00 73.69 87 LEU A C 1
ATOM 669 O O . LEU A 1 87 ? 58.898 19.326 -79.208 1.00 73.69 87 LEU A O 1
ATOM 673 N N . SER A 1 88 ? 57.399 19.711 -77.575 1.00 79.12 88 SER A N 1
ATOM 674 C CA . SER A 1 88 ? 58.302 20.302 -76.587 1.00 79.12 88 SER A CA 1
ATOM 675 C C . SER A 1 88 ? 58.550 19.332 -75.427 1.00 79.12 88 SER A C 1
ATOM 677 O O . SER A 1 88 ? 57.818 18.349 -75.260 1.00 79.12 88 SER A O 1
ATOM 679 N N . GLU A 1 89 ? 59.536 19.631 -74.581 1.00 80.44 89 GLU A N 1
ATOM 680 C CA . GLU A 1 89 ? 59.852 18.884 -73.352 1.00 80.44 89 GLU A CA 1
ATOM 681 C C . GLU A 1 89 ? 58.609 18.704 -72.450 1.00 80.44 89 GLU A C 1
ATOM 683 O O . GLU A 1 89 ? 58.411 17.656 -71.833 1.00 80.44 89 GLU A O 1
ATOM 688 N N . GLU A 1 90 ? 57.691 19.674 -72.462 1.00 81.69 90 GLU A N 1
ATOM 689 C CA . GLU A 1 90 ? 56.415 19.631 -71.737 1.00 81.69 90 GLU A CA 1
ATOM 690 C C . GLU A 1 90 ? 55.437 18.567 -72.275 1.00 81.69 90 GLU A C 1
ATOM 692 O O . GLU A 1 90 ? 54.696 17.957 -71.503 1.00 81.69 90 GLU A O 1
ATOM 697 N N . THR A 1 91 ? 55.451 18.276 -73.583 1.00 80.38 91 THR A N 1
ATOM 698 C CA . THR A 1 91 ? 54.591 17.232 -74.180 1.00 80.38 91 THR A CA 1
ATOM 699 C C . THR A 1 91 ? 55.092 15.822 -73.867 1.00 80.38 91 THR A C 1
ATOM 701 O O . THR A 1 91 ? 54.291 14.904 -73.678 1.00 80.38 91 THR A O 1
ATOM 704 N N . GLN A 1 92 ? 56.409 15.652 -73.715 1.00 80.50 92 GLN A N 1
ATOM 705 C CA . GLN A 1 92 ? 57.003 14.412 -73.219 1.00 80.50 92 GLN A CA 1
ATOM 706 C C . GLN A 1 92 ? 56.664 14.194 -71.736 1.00 80.50 92 GLN A C 1
ATOM 708 O O . GLN A 1 92 ? 56.319 13.076 -71.341 1.00 80.50 92 GLN A O 1
ATOM 713 N N . LEU A 1 93 ? 56.687 15.260 -70.925 1.00 86.62 93 LEU A N 1
ATOM 714 C CA . LEU A 1 93 ? 56.250 15.209 -69.528 1.00 86.62 93 LEU A CA 1
ATOM 715 C C . LEU A 1 93 ? 54.753 14.874 -69.413 1.00 86.62 93 LEU A C 1
ATOM 717 O O . LEU A 1 93 ? 54.380 14.037 -68.591 1.00 86.62 93 LEU A O 1
ATOM 721 N N . LEU A 1 94 ? 53.909 15.446 -70.280 1.00 85.44 94 LEU A N 1
ATOM 722 C CA . LEU A 1 94 ? 52.486 15.106 -70.378 1.00 85.44 94 LEU A CA 1
ATOM 723 C C . LEU A 1 94 ? 52.281 13.624 -70.727 1.00 85.44 94 LEU A C 1
ATOM 725 O O . LEU A 1 94 ? 51.448 12.963 -70.112 1.00 85.44 94 LEU A O 1
ATOM 729 N N . GLY A 1 95 ? 53.062 13.077 -71.664 1.00 82.12 95 GLY A N 1
ATOM 730 C CA . GLY A 1 95 ? 53.026 11.652 -72.004 1.00 82.12 95 GLY A CA 1
ATOM 731 C C . GLY A 1 95 ? 53.369 10.753 -70.811 1.00 82.12 95 GLY A C 1
ATOM 732 O O . GLY A 1 95 ? 52.643 9.801 -70.522 1.00 82.12 95 GLY A O 1
ATOM 733 N N . CYS A 1 96 ? 54.422 11.094 -70.062 1.00 82.44 96 CYS A N 1
ATOM 734 C CA . CYS A 1 96 ? 54.779 10.395 -68.823 1.00 82.44 96 CYS A CA 1
ATOM 735 C C . CYS A 1 96 ? 53.683 10.510 -67.749 1.00 82.44 96 CYS A C 1
ATOM 737 O O . CYS A 1 96 ? 53.368 9.522 -67.086 1.00 82.44 96 CYS A O 1
ATOM 739 N N . PHE A 1 97 ? 53.057 11.681 -67.601 1.00 87.88 97 PHE A N 1
ATOM 740 C CA . PHE A 1 97 ? 51.945 11.889 -66.671 1.00 87.88 97 PHE A CA 1
ATOM 741 C C . PHE A 1 97 ? 50.705 11.068 -67.052 1.00 87.88 97 PHE A C 1
ATOM 743 O O . PHE A 1 97 ? 50.094 10.447 -66.188 1.00 87.88 97 PHE A O 1
ATOM 750 N N . MET A 1 98 ? 50.364 10.985 -68.340 1.00 86.12 98 MET A N 1
ATOM 751 C CA . MET A 1 98 ? 49.244 10.161 -68.812 1.00 86.12 98 MET A CA 1
ATOM 752 C C . MET A 1 98 ? 49.502 8.666 -68.599 1.00 86.12 98 MET A C 1
ATOM 754 O O . MET A 1 98 ? 48.597 7.943 -68.182 1.00 86.12 98 MET A O 1
ATOM 758 N N . LEU A 1 99 ? 50.739 8.199 -68.806 1.00 83.81 99 LEU A N 1
ATOM 759 C CA . LEU A 1 99 ? 51.126 6.828 -68.455 1.00 83.81 99 LEU A CA 1
ATOM 760 C C . LEU A 1 99 ? 51.044 6.586 -66.940 1.00 83.81 99 LEU A C 1
ATOM 762 O O . LEU A 1 99 ? 50.555 5.542 -66.508 1.00 83.81 99 LEU A O 1
ATOM 766 N N . PHE A 1 100 ? 51.455 7.551 -66.117 1.00 87.62 100 PHE A N 1
ATOM 767 C CA . PHE A 1 100 ? 51.324 7.476 -64.662 1.00 87.62 100 PHE A CA 1
ATOM 768 C C . PHE A 1 100 ? 49.856 7.407 -64.205 1.00 87.62 100 PHE A C 1
ATOM 770 O O . PHE A 1 100 ? 49.488 6.509 -63.452 1.00 87.62 100 PHE A O 1
ATOM 777 N N . VAL A 1 101 ? 48.980 8.274 -64.718 1.00 87.44 101 VAL A N 1
ATOM 778 C CA . VAL A 1 101 ? 47.537 8.227 -64.421 1.00 87.44 101 VAL A CA 1
ATOM 779 C C . VAL A 1 101 ? 46.917 6.910 -64.902 1.00 87.44 101 VAL A C 1
ATOM 781 O O . VAL A 1 101 ? 46.154 6.290 -64.163 1.00 87.44 101 VAL A O 1
ATOM 784 N N . GLY A 1 102 ? 47.289 6.426 -66.092 1.00 85.62 102 GLY A N 1
ATOM 785 C CA . GLY A 1 102 ? 46.814 5.143 -66.619 1.00 85.62 102 GLY A CA 1
ATOM 786 C C . GLY A 1 102 ? 47.258 3.943 -65.773 1.00 85.62 102 GLY A C 1
ATOM 787 O O . GLY A 1 102 ? 46.466 3.039 -65.497 1.00 85.62 102 GLY A O 1
ATOM 788 N N . THR A 1 103 ? 48.508 3.936 -65.303 1.00 83.81 103 THR A N 1
ATOM 789 C CA . THR A 1 103 ? 49.017 2.885 -64.403 1.00 83.81 103 THR A CA 1
ATOM 790 C C . THR A 1 103 ? 48.366 2.936 -63.023 1.00 83.81 103 THR A C 1
ATOM 792 O O . THR A 1 103 ? 48.010 1.882 -62.497 1.00 83.81 103 THR A O 1
ATOM 795 N N . ILE A 1 104 ? 48.116 4.125 -62.461 1.00 84.56 104 ILE A N 1
ATOM 796 C CA . ILE A 1 104 ? 47.349 4.264 -61.216 1.00 84.56 104 ILE A CA 1
ATOM 797 C C . ILE A 1 104 ? 45.928 3.741 -61.396 1.00 84.56 104 ILE A C 1
ATOM 799 O O . ILE A 1 104 ? 45.469 2.938 -60.589 1.00 84.56 104 ILE A O 1
ATOM 803 N N . TYR A 1 105 ? 45.241 4.139 -62.463 1.00 85.81 105 TYR A N 1
ATOM 804 C CA . TYR A 1 105 ? 43.859 3.727 -62.688 1.00 85.81 105 TYR A CA 1
ATOM 805 C C . TYR A 1 105 ? 43.733 2.206 -62.861 1.00 85.81 105 TYR A C 1
ATOM 807 O O . TYR A 1 105 ? 42.855 1.587 -62.271 1.00 85.81 105 TYR A O 1
ATOM 815 N N . THR A 1 106 ? 44.657 1.578 -63.594 1.00 84.31 106 THR A N 1
ATOM 816 C CA . THR A 1 106 ? 44.614 0.128 -63.866 1.00 84.31 106 THR A CA 1
ATOM 817 C C . THR A 1 106 ? 45.142 -0.753 -62.735 1.00 84.31 106 THR A C 1
ATOM 819 O O . THR A 1 106 ? 44.765 -1.920 -62.666 1.00 84.31 106 THR A O 1
ATOM 822 N N . LYS A 1 107 ? 46.048 -0.255 -61.879 1.00 84.25 107 LYS A N 1
ATOM 823 C CA . LYS A 1 107 ? 46.663 -1.059 -60.803 1.00 84.25 107 LYS A CA 1
ATOM 824 C C . LYS A 1 107 ? 46.177 -0.707 -59.405 1.00 84.25 107 LYS A C 1
ATOM 826 O O . LYS A 1 107 ? 46.138 -1.588 -58.555 1.00 84.25 107 LYS A O 1
ATOM 831 N N . PHE A 1 108 ? 45.809 0.548 -59.167 1.00 84.25 108 PHE A N 1
ATOM 832 C CA . PHE A 1 108 ? 45.336 1.029 -57.869 1.00 84.25 108 PHE A CA 1
ATOM 833 C C . PHE A 1 108 ? 43.842 1.364 -57.861 1.00 84.25 108 PHE A C 1
ATOM 835 O O . PHE A 1 108 ? 43.280 1.479 -56.773 1.00 84.25 108 PHE A O 1
ATOM 842 N N . GLY A 1 109 ? 43.187 1.457 -59.026 1.00 85.62 109 GLY A N 1
ATOM 843 C CA . GLY A 1 109 ? 41.747 1.720 -59.137 1.00 85.62 109 GLY A CA 1
ATOM 844 C C . GLY A 1 109 ? 40.904 0.752 -58.308 1.00 85.62 109 GLY A C 1
ATOM 845 O O . GLY A 1 109 ? 40.147 1.199 -57.451 1.00 85.62 109 GLY A O 1
ATOM 846 N N . ASP A 1 110 ? 41.129 -0.555 -58.461 1.00 87.00 110 ASP A N 1
ATOM 847 C CA . ASP A 1 110 ? 40.398 -1.584 -57.706 1.00 87.00 110 ASP A CA 1
ATOM 848 C C . ASP A 1 110 ? 40.648 -1.492 -56.193 1.00 87.00 110 ASP A C 1
ATOM 850 O O . ASP A 1 110 ? 39.736 -1.679 -55.394 1.00 87.00 110 ASP A O 1
ATOM 854 N N . SER A 1 111 ? 41.875 -1.154 -55.778 1.00 87.06 111 SER A N 1
ATOM 855 C CA . SER A 1 111 ? 42.215 -1.023 -54.354 1.00 87.06 111 SER A CA 1
ATOM 856 C C . SER A 1 111 ? 41.569 0.201 -53.699 1.00 87.06 111 SER A C 1
ATOM 858 O O . SER A 1 111 ? 41.137 0.131 -52.550 1.00 87.06 111 SER A O 1
ATOM 860 N N . ILE A 1 112 ? 41.478 1.315 -54.435 1.00 85.88 112 ILE A N 1
ATOM 861 C CA . ILE A 1 112 ? 40.824 2.541 -53.968 1.00 85.88 112 ILE A CA 1
ATOM 862 C C . ILE A 1 112 ? 39.307 2.338 -53.961 1.00 85.88 112 ILE A C 1
ATOM 864 O O . ILE A 1 112 ? 38.664 2.725 -52.991 1.00 85.88 112 ILE A O 1
ATOM 868 N N . GLY A 1 113 ? 38.751 1.681 -54.985 1.00 88.81 113 GLY A N 1
ATOM 869 C CA . GLY A 1 113 ? 37.342 1.288 -55.029 1.00 88.81 113 GLY A CA 1
ATOM 870 C C . GLY A 1 113 ? 36.962 0.420 -53.832 1.00 88.81 113 GLY A C 1
ATOM 871 O O . GLY A 1 113 ? 36.102 0.807 -53.053 1.00 88.81 113 GLY A O 1
ATOM 872 N N . ALA A 1 114 ? 37.704 -0.664 -53.589 1.00 90.50 114 ALA A N 1
ATOM 873 C CA . ALA A 1 114 ? 37.465 -1.543 -52.445 1.00 90.50 114 ALA A CA 1
ATOM 874 C C . ALA A 1 114 ? 37.600 -0.825 -51.088 1.00 90.50 114 ALA A C 1
ATOM 876 O O . ALA A 1 114 ? 36.866 -1.132 -50.152 1.00 90.50 114 ALA A O 1
ATOM 877 N N . ALA A 1 115 ? 38.517 0.141 -50.960 1.00 90.44 115 ALA A N 1
ATOM 878 C CA . ALA A 1 115 ? 38.650 0.936 -49.740 1.00 90.44 115 ALA A CA 1
ATOM 879 C C . ALA A 1 115 ? 37.464 1.892 -49.528 1.00 90.44 115 ALA A C 1
ATOM 881 O O . ALA A 1 115 ? 37.041 2.088 -48.388 1.00 90.44 115 ALA A O 1
ATOM 882 N N . LEU A 1 116 ? 36.931 2.482 -50.602 1.00 93.38 116 LEU A N 1
ATOM 883 C CA . LEU A 1 116 ? 35.750 3.343 -50.549 1.00 93.38 116 LEU A CA 1
ATOM 884 C C . LEU A 1 116 ? 34.476 2.537 -50.282 1.00 93.38 116 LEU A C 1
ATOM 886 O O . LEU A 1 116 ? 33.687 2.948 -49.435 1.00 93.38 116 LEU A O 1
ATOM 890 N N . ASP A 1 117 ? 34.317 1.376 -50.916 1.00 94.69 117 ASP A N 1
ATOM 891 C CA . ASP A 1 117 ? 33.193 0.467 -50.672 1.00 94.69 117 ASP A CA 1
ATOM 892 C C . ASP A 1 117 ? 33.217 -0.046 -49.225 1.00 94.69 117 ASP A C 1
ATOM 894 O O . ASP A 1 117 ? 32.212 0.027 -48.524 1.00 94.69 117 ASP A O 1
ATOM 898 N N . ALA A 1 118 ? 34.388 -0.433 -48.705 1.00 93.88 118 ALA A N 1
ATOM 899 C CA . ALA A 1 118 ? 34.530 -0.833 -47.304 1.00 93.88 118 ALA A CA 1
ATOM 900 C C . ALA A 1 118 ? 34.211 0.308 -46.318 1.00 93.88 118 ALA A C 1
ATOM 902 O O . ALA A 1 118 ? 33.663 0.063 -45.242 1.00 93.88 118 ALA A O 1
ATOM 903 N N . GLN A 1 119 ? 34.541 1.561 -46.658 1.00 93.88 119 GLN A N 1
ATOM 904 C CA . GLN A 1 119 ? 34.133 2.720 -45.856 1.00 93.88 119 GLN A CA 1
ATOM 905 C C . GLN A 1 119 ? 32.625 2.966 -45.938 1.00 93.88 119 GLN A C 1
ATOM 907 O O . GLN A 1 119 ? 32.017 3.295 -44.919 1.00 93.88 119 GLN A O 1
ATOM 912 N N . ALA A 1 120 ? 32.021 2.797 -47.115 1.00 92.62 120 ALA A N 1
ATOM 913 C CA . ALA A 1 120 ? 30.582 2.925 -47.300 1.00 92.62 120 ALA A CA 1
ATOM 914 C C . ALA A 1 120 ? 29.827 1.877 -46.467 1.00 92.62 120 ALA A C 1
ATOM 916 O O . ALA A 1 120 ? 28.949 2.247 -45.686 1.00 92.62 120 ALA A O 1
ATOM 917 N N . ASP A 1 121 ? 30.239 0.610 -46.538 1.00 95.31 121 ASP A N 1
ATOM 918 C CA . ASP A 1 121 ? 29.667 -0.481 -45.746 1.00 95.31 121 ASP A CA 1
ATOM 919 C C . ASP A 1 121 ? 29.843 -0.238 -44.242 1.00 95.31 121 ASP A C 1
ATOM 921 O O . ASP A 1 121 ? 28.896 -0.383 -43.469 1.00 95.31 121 ASP A O 1
ATOM 925 N N . ALA A 1 122 ? 31.019 0.230 -43.808 1.00 94.31 122 ALA A N 1
ATOM 926 C CA . ALA A 1 122 ? 31.261 0.558 -42.403 1.00 94.31 122 ALA A CA 1
ATOM 927 C C . ALA A 1 122 ? 30.370 1.707 -41.895 1.00 94.31 122 ALA A C 1
ATOM 929 O O . ALA A 1 122 ? 29.922 1.680 -40.745 1.00 94.31 122 ALA A O 1
ATOM 930 N N . ILE A 1 123 ? 30.102 2.718 -42.730 1.00 94.44 123 ILE A N 1
ATOM 931 C CA . ILE A 1 123 ? 29.195 3.822 -42.392 1.00 94.44 123 ILE A CA 1
ATOM 932 C C . ILE A 1 123 ? 27.751 3.321 -42.319 1.00 94.44 123 ILE A C 1
ATOM 934 O O . ILE A 1 123 ? 27.047 3.676 -41.374 1.00 94.44 123 ILE A O 1
ATOM 938 N N . LEU A 1 124 ? 27.314 2.493 -43.271 1.00 95.62 124 LEU A N 1
ATOM 939 C CA . LEU A 1 124 ? 25.975 1.901 -43.258 1.00 95.62 124 LEU A CA 1
ATOM 940 C C . LEU A 1 124 ? 25.760 1.040 -42.011 1.00 95.62 124 LEU A C 1
ATOM 942 O O . LEU A 1 124 ? 24.761 1.207 -41.315 1.00 95.62 124 LEU A O 1
ATOM 946 N N . ASP A 1 125 ? 26.731 0.202 -41.657 1.00 95.94 125 ASP A N 1
ATOM 947 C CA . ASP A 1 125 ? 26.683 -0.609 -40.442 1.00 95.94 125 ASP A CA 1
ATOM 948 C C . ASP A 1 125 ? 26.661 0.240 -39.167 1.00 95.94 125 ASP A C 1
ATOM 950 O O . ASP A 1 125 ? 25.935 -0.075 -38.220 1.00 95.94 125 ASP A O 1
ATOM 954 N N . ALA A 1 126 ? 27.446 1.319 -39.114 1.00 93.31 126 ALA A N 1
ATOM 955 C CA . ALA A 1 126 ? 27.437 2.237 -37.978 1.00 93.31 126 ALA A CA 1
ATOM 956 C C . ALA A 1 126 ? 26.078 2.937 -37.828 1.00 93.31 126 ALA A C 1
ATOM 958 O O . ALA A 1 126 ? 25.585 3.074 -36.708 1.00 93.31 126 ALA A O 1
ATOM 959 N N . ARG A 1 127 ? 25.454 3.332 -38.944 1.00 93.62 127 ARG A N 1
ATOM 960 C CA . ARG A 1 127 ? 24.131 3.968 -38.949 1.00 93.62 127 ARG A CA 1
ATOM 961 C C . ARG A 1 127 ? 23.022 3.007 -38.565 1.00 93.62 127 ARG A C 1
ATOM 963 O O . ARG A 1 127 ? 22.233 3.354 -37.698 1.00 93.62 127 ARG A O 1
ATOM 970 N N . ASN A 1 128 ? 23.022 1.789 -39.098 1.00 96.25 128 ASN A N 1
ATOM 971 C CA . ASN A 1 128 ? 22.049 0.767 -38.711 1.00 96.25 128 ASN A CA 1
ATOM 972 C C . ASN A 1 128 ? 22.114 0.481 -37.203 1.00 96.25 128 ASN A C 1
ATOM 974 O O . ASN A 1 128 ? 21.086 0.424 -36.539 1.00 96.25 128 ASN A O 1
ATOM 978 N N . LYS A 1 129 ? 23.323 0.393 -36.628 1.00 95.50 129 LYS A N 1
ATOM 979 C CA . LYS A 1 129 ? 23.500 0.214 -35.176 1.00 95.50 129 LYS A CA 1
ATOM 980 C C . LYS A 1 129 ? 22.996 1.406 -34.360 1.00 95.50 129 LYS A C 1
ATOM 982 O O . LYS A 1 129 ? 22.433 1.211 -33.286 1.00 95.50 129 LYS A O 1
ATOM 987 N N . GLU A 1 130 ? 23.220 2.629 -34.834 1.00 94.56 130 GLU A N 1
ATOM 988 C CA . GLU A 1 130 ? 22.724 3.844 -34.178 1.00 94.56 130 GLU A CA 1
ATOM 989 C C . GLU A 1 130 ? 21.190 3.929 -34.239 1.00 94.56 130 GLU A C 1
ATOM 991 O O . GLU A 1 130 ? 20.546 4.248 -33.237 1.00 94.56 130 GLU A O 1
ATOM 996 N N . GLU A 1 131 ? 20.599 3.593 -35.386 1.00 95.50 131 GLU A N 1
ATOM 997 C CA . GLU A 1 131 ? 19.150 3.528 -35.572 1.00 95.50 131 GLU A CA 1
ATOM 998 C C . GLU A 1 131 ? 18.519 2.448 -34.687 1.00 95.50 131 GLU A C 1
ATOM 1000 O O . GLU A 1 131 ? 17.551 2.736 -33.982 1.00 95.50 131 GLU A O 1
ATOM 1005 N N . ASP A 1 132 ? 19.098 1.247 -34.634 1.00 96.81 132 ASP A N 1
ATOM 1006 C CA . ASP A 1 132 ? 18.629 0.161 -33.767 1.00 96.81 132 ASP A CA 1
ATOM 1007 C C . ASP A 1 132 ? 18.680 0.557 -32.284 1.00 96.81 132 ASP A C 1
ATOM 1009 O O . ASP A 1 132 ? 17.701 0.361 -31.556 1.00 96.81 132 ASP A O 1
ATOM 1013 N N . ALA A 1 133 ? 19.772 1.193 -31.844 1.00 94.12 133 ALA A N 1
ATOM 1014 C CA . ALA A 1 133 ? 19.894 1.708 -30.480 1.00 94.12 133 ALA A CA 1
ATOM 1015 C C . ALA A 1 133 ? 18.853 2.803 -30.185 1.00 94.12 133 ALA A C 1
ATOM 1017 O O . ALA A 1 133 ? 18.258 2.834 -29.107 1.00 94.12 133 ALA A O 1
ATOM 1018 N N . SER A 1 134 ? 18.581 3.692 -31.145 1.00 93.06 134 SER A N 1
ATOM 1019 C CA . SER A 1 134 ? 17.539 4.715 -31.008 1.00 93.06 134 SER A CA 1
ATOM 1020 C C . SER A 1 134 ? 16.141 4.095 -30.897 1.00 93.06 134 SER A C 1
ATOM 1022 O O . SER A 1 134 ? 15.345 4.486 -30.037 1.00 93.06 134 SER A O 1
ATOM 1024 N N . ILE A 1 135 ? 15.847 3.083 -31.718 1.00 96.25 135 ILE A N 1
ATOM 1025 C CA . ILE A 1 135 ? 14.581 2.344 -31.691 1.00 96.25 135 ILE A CA 1
ATOM 1026 C C . ILE A 1 135 ? 14.397 1.637 -30.344 1.00 96.25 135 ILE A C 1
ATOM 1028 O O . ILE A 1 135 ? 13.288 1.643 -29.801 1.00 96.25 135 ILE A O 1
ATOM 1032 N N . GLU A 1 136 ? 15.453 1.042 -29.789 1.00 96.75 136 GLU A N 1
ATOM 1033 C CA . GLU A 1 136 ? 15.421 0.405 -28.471 1.00 96.75 136 GLU A CA 1
ATOM 1034 C C . GLU A 1 136 ? 15.080 1.415 -27.368 1.00 96.75 136 GLU A C 1
ATOM 1036 O O . GLU A 1 136 ? 14.116 1.211 -26.626 1.00 96.75 136 GLU A O 1
ATOM 1041 N N . VAL A 1 137 ? 15.755 2.567 -27.340 1.00 95.19 137 VAL A N 1
ATOM 1042 C CA . VAL A 1 137 ? 15.479 3.643 -26.371 1.00 95.19 137 VAL A CA 1
ATOM 1043 C C . VAL A 1 137 ? 14.034 4.148 -26.475 1.00 95.19 137 VAL A C 1
ATOM 1045 O O . VAL A 1 137 ? 13.374 4.396 -25.459 1.00 95.19 137 VAL A O 1
ATOM 1048 N N . ILE A 1 138 ? 13.497 4.286 -27.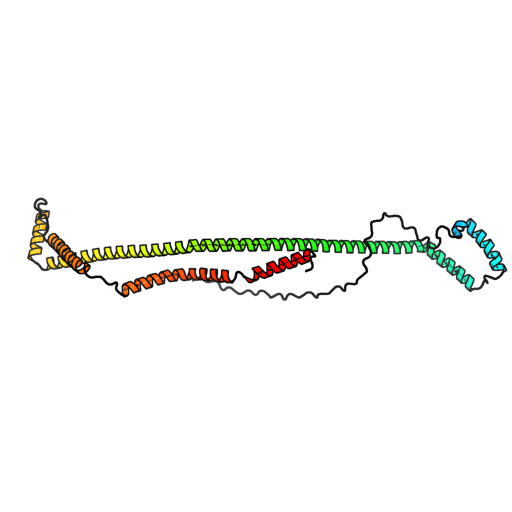691 1.00 95.69 138 ILE A N 1
ATOM 1049 C CA . ILE A 1 138 ? 12.101 4.701 -27.891 1.00 95.69 138 ILE A CA 1
ATOM 1050 C C . ILE A 1 138 ? 11.135 3.626 -27.374 1.00 95.69 138 ILE A C 1
ATOM 1052 O O . ILE A 1 138 ? 10.154 3.963 -26.706 1.00 95.69 138 ILE A O 1
ATOM 1056 N N . LYS A 1 139 ? 11.405 2.337 -27.616 1.00 97.31 139 LYS A N 1
ATOM 1057 C CA . LYS A 1 139 ? 10.589 1.230 -27.087 1.00 97.31 139 LYS A CA 1
ATOM 1058 C C . LYS A 1 139 ? 10.591 1.200 -25.560 1.00 97.31 139 LYS A C 1
ATOM 1060 O O . LYS A 1 139 ? 9.524 1.064 -24.960 1.00 97.31 139 LYS A O 1
ATOM 1065 N N . GLU A 1 140 ? 11.748 1.384 -24.930 1.00 95.25 140 GLU A N 1
ATOM 1066 C CA . GLU A 1 140 ? 11.854 1.488 -23.470 1.00 95.25 140 GLU A CA 1
ATOM 1067 C C . GLU A 1 140 ? 11.073 2.689 -22.932 1.00 95.25 140 GLU A C 1
ATOM 1069 O O . GLU A 1 140 ? 10.348 2.576 -21.943 1.00 95.25 140 GLU A O 1
ATOM 1074 N N . THR A 1 141 ? 11.147 3.828 -23.621 1.00 94.31 141 THR A N 1
ATOM 1075 C CA . THR A 1 141 ? 10.397 5.036 -23.255 1.00 94.31 141 THR A CA 1
ATOM 1076 C C . THR A 1 141 ? 8.885 4.803 -23.339 1.00 94.31 141 THR A C 1
ATOM 1078 O O . THR A 1 141 ? 8.144 5.193 -22.434 1.00 94.31 141 THR A O 1
ATOM 1081 N N . ILE A 1 142 ? 8.409 4.110 -24.379 1.00 96.00 142 ILE A N 1
ATOM 1082 C CA . ILE A 1 142 ? 6.999 3.712 -24.515 1.00 96.00 142 ILE A CA 1
ATOM 1083 C C . ILE A 1 142 ? 6.590 2.777 -23.370 1.00 96.00 142 ILE A C 1
ATOM 1085 O O . ILE A 1 142 ? 5.561 3.006 -22.729 1.00 96.00 142 ILE A O 1
ATOM 1089 N N . ALA A 1 143 ? 7.400 1.760 -23.064 1.00 95.56 143 ALA A N 1
ATOM 1090 C CA . ALA A 1 143 ? 7.140 0.837 -21.961 1.00 95.56 143 ALA A CA 1
ATOM 1091 C C . ALA A 1 143 ? 7.082 1.568 -20.607 1.00 95.56 143 ALA A C 1
ATOM 1093 O O . ALA A 1 143 ? 6.168 1.338 -19.811 1.00 95.56 143 ALA A O 1
ATOM 1094 N N . PHE A 1 144 ? 7.992 2.516 -20.375 1.00 95.00 144 PHE A N 1
ATOM 1095 C CA . PHE A 1 144 ? 7.995 3.371 -19.191 1.00 95.00 144 PHE A CA 1
ATOM 1096 C C . PHE A 1 144 ? 6.725 4.229 -19.094 1.00 95.00 144 PHE A C 1
ATOM 1098 O O . PHE A 1 144 ? 6.116 4.319 -18.025 1.00 95.00 144 PHE A O 1
ATOM 1105 N N . HIS A 1 145 ? 6.271 4.826 -20.200 1.00 94.88 145 HIS A N 1
ATOM 1106 C CA . HIS A 1 145 ? 5.022 5.590 -20.218 1.00 94.88 145 HIS A CA 1
ATOM 1107 C C . HIS A 1 145 ? 3.793 4.715 -19.944 1.00 94.88 145 HIS A C 1
ATOM 1109 O O . HIS A 1 145 ? 2.924 5.131 -19.175 1.00 94.88 145 HIS A O 1
ATOM 1115 N N . HIS A 1 146 ? 3.737 3.494 -20.479 1.00 95.38 146 HIS A N 1
ATOM 1116 C CA . HIS A 1 146 ? 2.682 2.535 -20.144 1.00 95.38 146 HIS A CA 1
ATOM 1117 C C . HIS A 1 146 ? 2.692 2.157 -18.657 1.00 95.38 146 HIS A C 1
ATOM 1119 O O . HIS A 1 146 ? 1.644 2.194 -18.012 1.00 95.38 146 HIS A O 1
ATOM 1125 N N . ALA A 1 147 ? 3.864 1.874 -18.081 1.00 93.38 147 ALA A N 1
ATOM 1126 C CA . ALA A 1 147 ? 4.002 1.588 -16.652 1.00 93.38 147 ALA A CA 1
ATOM 1127 C C . ALA A 1 147 ? 3.581 2.781 -15.773 1.00 93.38 147 ALA A C 1
ATOM 1129 O O . ALA A 1 147 ? 2.955 2.607 -14.722 1.00 93.38 147 ALA A O 1
ATOM 1130 N N . ARG A 1 148 ? 3.858 4.010 -16.227 1.00 90.81 148 ARG A N 1
ATOM 1131 C CA . ARG A 1 148 ? 3.416 5.239 -15.559 1.00 90.81 148 ARG A CA 1
ATOM 1132 C C . ARG A 1 148 ? 1.896 5.413 -15.612 1.00 90.81 148 ARG A C 1
ATOM 1134 O O . ARG A 1 148 ? 1.306 5.807 -14.608 1.00 90.81 148 ARG A O 1
ATOM 1141 N N . LEU A 1 149 ? 1.256 5.107 -16.740 1.00 93.75 149 LEU A N 1
ATOM 1142 C CA . LEU A 1 149 ? -0.207 5.133 -16.857 1.00 93.75 149 LEU A CA 1
ATOM 1143 C C . LEU A 1 149 ? -0.864 4.059 -15.981 1.00 93.75 149 LEU A C 1
ATOM 1145 O O . LEU A 1 149 ? -1.834 4.354 -15.287 1.00 93.75 149 LEU A O 1
ATOM 1149 N N . ALA A 1 150 ? -0.298 2.851 -15.933 1.00 93.88 150 ALA A N 1
ATOM 1150 C CA . ALA A 1 150 ? -0.766 1.798 -15.032 1.00 93.88 150 ALA A CA 1
ATOM 1151 C C . ALA A 1 150 ? -0.663 2.225 -13.556 1.00 93.88 150 ALA A C 1
ATOM 1153 O O . ALA A 1 150 ? -1.609 2.054 -12.791 1.00 93.88 150 ALA A O 1
ATOM 1154 N N . SER A 1 151 ? 0.443 2.874 -13.175 1.00 88.50 151 SER A N 1
ATOM 1155 C CA . SER A 1 151 ? 0.619 3.445 -11.831 1.00 88.50 151 SER A CA 1
ATOM 1156 C C . SER A 1 151 ? -0.445 4.492 -11.479 1.00 88.50 151 SER A C 1
ATOM 1158 O O . SER A 1 151 ? -0.884 4.559 -10.333 1.00 88.50 151 SER A O 1
ATOM 1160 N N . ALA A 1 152 ? -0.897 5.291 -12.451 1.00 90.31 152 ALA A N 1
ATOM 1161 C CA . ALA A 1 152 ? -1.981 6.248 -12.233 1.00 90.31 152 ALA A CA 1
ATOM 1162 C C . ALA A 1 152 ? -3.324 5.547 -11.952 1.00 90.31 152 ALA A C 1
ATOM 1164 O O . ALA A 1 152 ? -4.062 5.986 -11.070 1.00 90.31 152 ALA A O 1
ATOM 1165 N N . GLY A 1 153 ? -3.605 4.432 -12.639 1.00 92.00 153 GLY A N 1
ATOM 1166 C CA . GLY A 1 153 ? -4.760 3.573 -12.349 1.00 92.00 153 GLY A CA 1
ATOM 1167 C C . GLY A 1 153 ? -4.723 3.034 -10.917 1.00 92.00 153 GLY A C 1
ATOM 1168 O O . GLY A 1 153 ? -5.661 3.257 -10.154 1.00 92.00 153 GLY A O 1
ATOM 1169 N N . ILE A 1 154 ? -3.583 2.468 -10.507 1.00 93.06 154 ILE A N 1
ATOM 1170 C CA . ILE A 1 154 ? -3.373 1.957 -9.140 1.00 93.06 154 ILE A CA 1
ATOM 1171 C C . ILE A 1 154 ? -3.606 3.052 -8.088 1.00 93.06 154 ILE A C 1
ATOM 1173 O O . ILE A 1 154 ? -4.200 2.795 -7.044 1.00 93.06 154 ILE A O 1
ATOM 1177 N N . MET A 1 155 ? -3.174 4.291 -8.346 1.00 91.06 155 MET A N 1
ATOM 1178 C CA . MET A 1 155 ? -3.396 5.403 -7.416 1.00 91.06 155 MET A CA 1
ATOM 1179 C C . MET A 1 155 ? -4.882 5.759 -7.278 1.00 91.06 155 MET A C 1
ATOM 1181 O O . MET A 1 155 ? -5.335 6.086 -6.181 1.00 91.06 155 MET A O 1
ATOM 1185 N N . SER A 1 156 ? -5.655 5.674 -8.364 1.00 92.38 156 SER A N 1
ATOM 1186 C CA . SER A 1 156 ? -7.104 5.885 -8.305 1.00 92.38 156 SER A CA 1
ATOM 1187 C C . SER A 1 156 ? -7.822 4.781 -7.522 1.00 92.38 156 SER A C 1
ATOM 1189 O O . SER A 1 156 ? -8.682 5.091 -6.694 1.00 92.38 156 SER A O 1
ATOM 1191 N N . ASP A 1 157 ? -7.391 3.528 -7.687 1.00 94.69 157 ASP A N 1
ATOM 1192 C CA . ASP A 1 157 ? -7.908 2.383 -6.932 1.00 94.69 157 ASP A CA 1
ATOM 1193 C C . ASP A 1 157 ? -7.558 2.497 -5.443 1.00 94.69 157 ASP A C 1
ATOM 1195 O O . ASP A 1 157 ? -8.401 2.242 -4.584 1.00 94.69 157 ASP A O 1
ATOM 1199 N N . LEU A 1 158 ? -6.346 2.964 -5.118 1.00 94.88 158 LEU A N 1
ATOM 1200 C CA . LEU A 1 158 ? -5.924 3.211 -3.739 1.00 94.88 158 LEU A CA 1
ATOM 1201 C C . LEU A 1 158 ? -6.801 4.272 -3.060 1.00 94.88 158 LEU A C 1
ATOM 1203 O O . LEU A 1 158 ? -7.211 4.083 -1.918 1.00 94.88 158 LEU A O 1
ATOM 1207 N N . ILE A 1 159 ? -7.137 5.357 -3.765 1.00 94.00 159 ILE A N 1
ATOM 1208 C CA . ILE A 1 159 ? -8.035 6.402 -3.246 1.00 94.00 159 ILE A CA 1
ATOM 1209 C C . ILE A 1 159 ? -9.458 5.856 -3.053 1.00 94.00 159 ILE A C 1
ATOM 1211 O O . ILE A 1 159 ? -10.139 6.229 -2.095 1.00 94.00 159 ILE A O 1
ATOM 1215 N N . ALA A 1 160 ? -9.936 4.996 -3.955 1.00 93.88 160 ALA A N 1
ATOM 1216 C CA . ALA A 1 160 ? -11.238 4.350 -3.805 1.00 93.88 160 ALA A CA 1
ATOM 1217 C C . ALA A 1 160 ? -11.261 3.429 -2.574 1.00 93.88 160 ALA A C 1
ATOM 1219 O O . ALA A 1 160 ? -12.178 3.528 -1.756 1.00 93.88 160 ALA A O 1
ATOM 1220 N N . LEU A 1 161 ? -10.213 2.622 -2.393 1.00 95.50 161 LEU A N 1
ATOM 1221 C CA . LEU A 1 161 ? -10.046 1.751 -1.234 1.00 95.50 161 LEU A CA 1
ATOM 1222 C C . LEU A 1 161 ? -9.943 2.552 0.071 1.00 95.50 161 LEU A C 1
ATOM 1224 O O . LEU A 1 161 ? -10.579 2.193 1.057 1.00 95.50 161 LEU A O 1
ATOM 1228 N N . GLU A 1 162 ? -9.196 3.658 0.090 1.00 92.00 162 GLU A N 1
ATOM 1229 C CA . GLU A 1 162 ? -9.090 4.545 1.256 1.00 92.00 162 GLU A CA 1
ATOM 1230 C C . GLU A 1 162 ? -10.450 5.142 1.647 1.00 92.00 162 GLU A C 1
ATOM 1232 O O . GLU A 1 162 ? -10.798 5.216 2.825 1.00 92.00 162 GLU A O 1
ATOM 1237 N N . ARG A 1 163 ? -11.275 5.528 0.668 1.00 90.38 163 ARG A N 1
ATOM 1238 C CA . ARG A 1 163 ? -12.638 6.002 0.953 1.00 90.38 163 ARG A CA 1
ATOM 1239 C C . ARG A 1 163 ? -13.505 4.903 1.549 1.00 90.38 163 ARG A C 1
ATOM 1241 O O . ARG A 1 163 ? -14.223 5.162 2.513 1.00 90.38 163 ARG A O 1
ATOM 1248 N N . GLU A 1 164 ? -13.427 3.694 1.004 1.00 93.12 164 GLU A N 1
ATOM 1249 C CA . GLU A 1 164 ? -14.188 2.553 1.507 1.00 93.12 164 GLU A CA 1
ATOM 1250 C C . GLU A 1 164 ? -13.761 2.173 2.935 1.00 93.12 164 GLU A C 1
ATOM 1252 O O . GLU A 1 164 ? -14.609 1.893 3.785 1.00 93.12 164 GLU A O 1
ATOM 1257 N N . THR A 1 165 ? -12.459 2.198 3.241 1.00 91.38 165 THR A N 1
ATOM 1258 C CA . THR A 1 165 ? -11.963 1.908 4.594 1.00 91.38 165 THR A CA 1
ATOM 1259 C C . THR A 1 165 ? -12.385 2.981 5.591 1.00 91.38 165 THR A C 1
ATOM 1261 O O . THR A 1 165 ? -12.849 2.630 6.675 1.00 91.38 165 THR A O 1
ATOM 1264 N N . MET A 1 166 ? -12.325 4.263 5.222 1.00 87.31 166 MET A N 1
ATOM 1265 C CA . MET A 1 166 ? -12.811 5.364 6.062 1.00 87.31 166 MET A CA 1
ATOM 1266 C C . MET A 1 166 ? -14.323 5.278 6.313 1.00 87.31 166 MET A C 1
ATOM 1268 O O . MET A 1 166 ? -14.780 5.507 7.433 1.00 87.31 166 MET A O 1
ATOM 1272 N N . GLU A 1 167 ? -15.117 4.896 5.309 1.00 91.06 167 GLU A N 1
ATOM 1273 C CA . GLU A 1 167 ? -16.558 4.685 5.479 1.00 91.06 167 GLU A CA 1
ATOM 1274 C C . GLU A 1 167 ? -16.850 3.506 6.421 1.00 91.06 167 GLU A C 1
ATOM 1276 O O . GLU A 1 167 ? -17.693 3.614 7.317 1.00 91.06 167 GLU A O 1
ATOM 1281 N N . LYS A 1 168 ? -16.126 2.389 6.270 1.00 90.06 168 LYS A N 1
ATOM 1282 C CA . LYS A 1 168 ? -16.236 1.233 7.173 1.00 90.06 168 LYS A CA 1
ATOM 1283 C C . LYS A 1 168 ? -15.817 1.583 8.599 1.00 90.06 168 LYS A C 1
ATOM 1285 O O . LYS A 1 168 ? -16.501 1.180 9.535 1.00 90.06 168 LYS A O 1
ATOM 1290 N N . GLN A 1 169 ? -14.747 2.356 8.779 1.00 84.25 169 GLN A N 1
ATOM 1291 C CA . GLN A 1 169 ? -14.318 2.835 10.095 1.00 84.25 169 GLN A CA 1
ATOM 1292 C C . GLN A 1 169 ? -15.362 3.755 10.731 1.00 84.25 169 GLN A C 1
ATOM 1294 O O . GLN A 1 169 ? -15.675 3.590 11.907 1.00 84.25 169 GLN A O 1
ATOM 1299 N N . ALA A 1 170 ? -15.961 4.668 9.962 1.00 85.19 170 ALA A N 1
ATOM 1300 C CA . ALA A 1 170 ? -17.040 5.515 10.460 1.00 85.19 170 ALA A CA 1
ATOM 1301 C C . ALA A 1 170 ? -18.241 4.678 10.931 1.00 85.19 170 ALA A C 1
ATOM 1303 O O . ALA A 1 170 ? -18.716 4.873 12.048 1.00 85.19 170 ALA A O 1
ATOM 1304 N N . LYS A 1 171 ? -18.680 3.693 1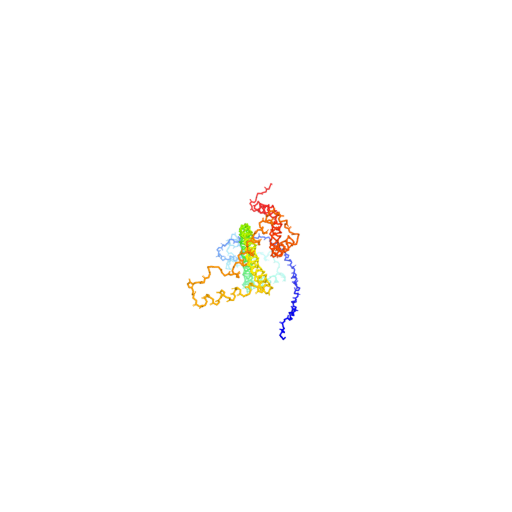0.133 1.00 88.69 171 LYS A N 1
ATOM 1305 C CA . LYS A 1 171 ? -19.757 2.762 10.518 1.00 88.69 171 LYS A CA 1
ATOM 1306 C C . LYS A 1 171 ? -19.394 1.951 11.767 1.00 88.69 171 LYS A C 1
ATOM 1308 O O . LYS A 1 171 ? -20.211 1.834 12.680 1.00 88.69 171 LYS A O 1
ATOM 1313 N N . LEU A 1 172 ? -18.164 1.445 11.852 1.00 88.00 172 LEU A N 1
ATOM 1314 C CA . LEU A 1 172 ? -17.684 0.708 13.021 1.00 88.00 172 LEU A CA 1
ATOM 1315 C C . LEU A 1 172 ? -17.737 1.573 14.285 1.00 88.00 172 LEU A C 1
ATOM 1317 O O . LEU A 1 172 ? -18.242 1.118 15.305 1.00 88.00 172 LEU A O 1
ATOM 1321 N N . LEU A 1 173 ? -17.276 2.823 14.214 1.00 81.19 173 LEU A N 1
ATOM 1322 C CA . LEU A 1 173 ? -17.313 3.748 15.347 1.00 81.19 173 LEU A CA 1
ATOM 1323 C C . LEU A 1 173 ? -18.749 4.070 15.776 1.00 81.19 173 LEU A C 1
ATOM 1325 O O . LEU A 1 173 ? -19.026 4.077 16.973 1.00 81.19 173 LEU A O 1
ATOM 1329 N N . THR A 1 174 ? -19.681 4.255 14.832 1.00 82.88 174 THR A N 1
ATOM 1330 C CA . THR A 1 174 ? -21.095 4.497 15.181 1.00 82.88 174 THR A CA 1
ATOM 1331 C C . THR A 1 174 ? -21.743 3.337 15.933 1.00 82.88 174 THR A C 1
ATOM 1333 O O . THR A 1 174 ? -22.631 3.570 16.745 1.00 82.88 174 THR A O 1
ATOM 1336 N N . VAL A 1 175 ? -21.295 2.101 15.694 1.00 88.25 175 VAL A N 1
ATOM 1337 C CA . VAL A 1 175 ? -21.795 0.906 16.390 1.00 88.25 175 VAL A CA 1
ATOM 1338 C C . VAL A 1 175 ? -21.034 0.664 17.693 1.00 88.25 175 VAL A C 1
ATOM 1340 O O . VAL A 1 175 ? -21.637 0.308 18.700 1.00 88.25 175 VAL A O 1
ATOM 1343 N N . LYS A 1 176 ? -19.718 0.884 17.707 1.00 84.88 176 LYS A N 1
ATOM 1344 C CA . LYS A 1 176 ? -18.873 0.607 18.871 1.00 84.88 176 LYS A CA 1
ATOM 1345 C C . LYS A 1 176 ? -19.202 1.510 20.063 1.00 84.88 176 LYS A C 1
ATOM 1347 O O . LYS A 1 176 ? -19.384 1.004 21.161 1.00 84.88 176 LYS A O 1
ATOM 1352 N N . VAL A 1 177 ? -19.353 2.819 19.848 1.00 81.62 177 VAL A N 1
ATOM 1353 C CA . VAL A 1 177 ? -19.621 3.786 20.931 1.00 81.62 177 VAL A CA 1
ATOM 1354 C C . VAL A 1 177 ? -20.849 3.421 21.786 1.00 81.62 177 VAL A C 1
ATOM 1356 O O . VAL A 1 177 ? -20.709 3.369 23.006 1.00 81.62 177 VAL A O 1
ATOM 1359 N N . PRO A 1 178 ? -22.042 3.125 21.228 1.00 78.88 178 PRO A N 1
ATOM 1360 C CA . PRO A 1 178 ? -23.187 2.744 22.054 1.00 78.88 178 PRO A CA 1
ATOM 1361 C C . PRO A 1 178 ? -23.008 1.386 22.747 1.00 78.88 178 PRO A C 1
ATOM 1363 O O . PRO A 1 178 ? -23.554 1.195 23.832 1.00 78.88 178 PRO A O 1
ATOM 1366 N N . HIS A 1 179 ? -22.244 0.452 22.168 1.00 89.38 179 HIS A N 1
ATOM 1367 C CA . HIS A 1 179 ? -21.913 -0.808 22.840 1.00 89.38 179 HIS A CA 1
ATOM 1368 C C . HIS A 1 179 ? -20.991 -0.588 24.041 1.00 89.38 179 HIS A C 1
ATOM 1370 O O . HIS A 1 179 ? -21.310 -1.080 25.122 1.00 89.38 179 HIS A O 1
ATOM 1376 N N . ASP A 1 180 ? -19.936 0.210 23.881 1.00 76.38 180 ASP A N 1
ATOM 1377 C CA . ASP A 1 180 ? -19.013 0.561 24.962 1.00 76.38 180 ASP A CA 1
ATOM 1378 C C . ASP A 1 180 ? -19.754 1.322 26.089 1.00 76.38 180 ASP A C 1
ATOM 1380 O O . ASP A 1 180 ? -19.569 1.041 27.273 1.00 76.38 180 ASP A O 1
ATOM 1384 N N . MET A 1 181 ? -20.673 2.236 25.741 1.00 75.25 181 MET A N 1
ATOM 1385 C CA . MET A 1 181 ? -21.523 2.944 26.717 1.00 75.25 181 MET A CA 1
ATOM 1386 C C . MET A 1 181 ? -22.512 2.017 27.433 1.00 75.25 181 MET A C 1
ATOM 1388 O O . MET A 1 181 ? -22.788 2.184 28.625 1.00 75.25 181 MET A O 1
ATOM 1392 N N . ARG A 1 182 ? -23.056 1.021 26.728 1.00 86.50 182 ARG A N 1
ATOM 1393 C CA . ARG A 1 182 ? -23.914 0.006 27.343 1.00 86.50 182 ARG A CA 1
ATOM 1394 C C . ARG A 1 182 ? -23.121 -0.856 28.319 1.00 86.50 182 ARG A C 1
ATOM 1396 O O . ARG A 1 182 ? -23.614 -1.102 29.413 1.00 86.50 182 ARG A O 1
ATOM 1403 N N . GLU A 1 183 ? -21.925 -1.296 27.944 1.00 85.44 183 GLU A N 1
ATOM 1404 C CA . GLU A 1 183 ? -21.051 -2.098 28.806 1.00 85.44 183 GLU A CA 1
ATOM 1405 C C . GLU A 1 183 ? -20.675 -1.333 30.081 1.00 85.44 183 GLU A C 1
ATOM 1407 O O . GLU A 1 183 ? -20.786 -1.879 31.177 1.00 85.44 183 GLU A O 1
ATOM 1412 N N . LEU A 1 184 ? -20.368 -0.036 29.957 1.00 77.38 184 LEU A N 1
ATOM 1413 C CA . LEU A 1 184 ? -20.169 0.859 31.098 1.00 77.38 184 LEU A CA 1
ATOM 1414 C C . LEU A 1 184 ? -21.395 0.904 32.015 1.00 77.38 184 LEU A C 1
ATOM 1416 O O . LEU A 1 184 ? -21.280 0.734 33.225 1.00 77.38 184 LEU A O 1
ATOM 1420 N N . THR A 1 185 ? -22.572 1.145 31.436 1.00 77.50 185 THR A N 1
ATOM 1421 C CA . THR A 1 185 ? -23.810 1.291 32.209 1.00 77.50 185 THR A CA 1
ATOM 1422 C C . THR A 1 185 ? -24.146 -0.004 32.945 1.00 77.50 185 THR A C 1
ATOM 1424 O O . THR A 1 185 ? -24.529 0.036 34.110 1.00 77.50 185 THR A O 1
ATOM 1427 N N . VAL A 1 186 ? -23.964 -1.155 32.291 1.00 93.25 186 VAL A N 1
ATOM 1428 C CA . VAL A 1 186 ? -24.157 -2.471 32.912 1.00 93.25 186 VAL A CA 1
ATOM 1429 C C . VAL A 1 186 ? -23.159 -2.674 34.049 1.00 93.25 186 VAL A C 1
ATOM 1431 O O . VAL A 1 186 ? -23.580 -3.002 35.150 1.00 93.25 186 VAL A O 1
ATOM 1434 N N . ALA A 1 187 ? -21.875 -2.373 33.843 1.00 83.06 187 ALA A N 1
ATOM 1435 C CA . ALA A 1 187 ? -20.874 -2.477 34.901 1.00 83.06 187 ALA A CA 1
ATOM 1436 C C . ALA A 1 187 ? -21.194 -1.565 36.102 1.00 83.06 187 ALA A C 1
ATOM 1438 O O . ALA A 1 187 ? -21.079 -1.992 37.249 1.00 83.06 187 ALA A O 1
ATOM 1439 N N . MET A 1 188 ? -21.640 -0.325 35.867 1.00 75.19 188 MET A N 1
ATOM 1440 C CA . MET A 1 188 ? -22.085 0.577 36.936 1.00 75.19 188 MET A CA 1
ATOM 1441 C C . MET A 1 188 ? -23.286 0.003 37.698 1.00 75.19 188 MET A C 1
ATOM 1443 O O . MET A 1 188 ? -23.294 0.020 38.929 1.00 75.19 188 MET A O 1
ATOM 1447 N N . LEU A 1 189 ? -24.283 -0.534 36.993 1.00 88.81 189 LEU A N 1
ATOM 1448 C CA . LEU A 1 189 ? -25.453 -1.154 37.616 1.00 88.81 189 LEU A CA 1
ATOM 1449 C C . LEU A 1 189 ? -25.078 -2.400 38.425 1.00 88.81 189 LEU A C 1
ATOM 1451 O O . LEU A 1 189 ? -25.535 -2.530 39.556 1.00 88.81 189 LEU A O 1
ATOM 1455 N N . ASP A 1 190 ? -24.198 -3.254 37.907 1.00 90.94 190 ASP A N 1
ATOM 1456 C CA . ASP A 1 190 ? -23.728 -4.451 38.609 1.00 90.94 190 ASP A CA 1
ATOM 1457 C C . ASP A 1 190 ? -22.950 -4.086 39.879 1.00 90.94 190 ASP A C 1
ATOM 1459 O O . ASP A 1 190 ? -23.146 -4.698 40.930 1.00 90.94 190 ASP A O 1
ATOM 1463 N N . THR A 1 191 ? -22.110 -3.043 39.830 1.00 83.44 191 THR A N 1
ATOM 1464 C CA . THR A 1 191 ? -21.406 -2.563 41.031 1.00 83.44 191 THR A CA 1
ATOM 1465 C C . THR A 1 191 ? -22.361 -2.006 42.081 1.00 83.44 191 THR A C 1
ATOM 1467 O O . THR A 1 191 ? -22.158 -2.257 43.268 1.00 83.44 191 THR A O 1
ATOM 1470 N N . LYS A 1 192 ? -23.426 -1.305 41.668 1.00 82.25 192 LYS A N 1
ATOM 1471 C CA . LYS A 1 192 ? -24.463 -0.824 42.588 1.00 82.25 192 LYS A CA 1
ATOM 1472 C C . LYS A 1 192 ? -25.272 -1.968 43.180 1.00 82.25 192 LYS A C 1
ATOM 1474 O O . LYS A 1 192 ? -25.439 -2.005 44.389 1.00 82.25 192 LYS A O 1
ATOM 1479 N N . ALA A 1 193 ? -25.695 -2.928 42.363 1.00 91.75 193 ALA A N 1
ATOM 1480 C CA . ALA A 1 193 ? -26.422 -4.101 42.833 1.00 91.75 193 ALA A CA 1
ATOM 1481 C C . ALA A 1 193 ? -25.590 -4.916 43.840 1.00 91.75 193 ALA A C 1
ATOM 1483 O O . ALA A 1 193 ? -26.105 -5.355 44.866 1.00 91.75 193 ALA A O 1
ATOM 1484 N N . ALA A 1 194 ? -24.286 -5.075 43.591 1.00 88.88 194 ALA A N 1
ATOM 1485 C CA . ALA A 1 194 ? -23.377 -5.723 44.531 1.00 88.88 194 ALA A CA 1
ATOM 1486 C C . ALA A 1 194 ? -23.189 -4.910 45.825 1.00 88.88 194 ALA A C 1
ATOM 1488 O O . ALA A 1 194 ? -23.161 -5.490 46.909 1.00 88.88 194 ALA A O 1
ATOM 1489 N N . ALA A 1 195 ? -23.073 -3.580 45.734 1.00 81.94 195 ALA A N 1
ATOM 1490 C CA . ALA A 1 195 ? -22.983 -2.706 46.903 1.00 81.94 195 ALA A CA 1
ATOM 1491 C C . ALA A 1 195 ? -24.259 -2.769 47.757 1.00 81.94 195 ALA A C 1
ATOM 1493 O O . ALA A 1 195 ? -24.160 -2.978 48.961 1.00 81.94 195 ALA A O 1
ATOM 1494 N N . GLU A 1 196 ? -25.439 -2.699 47.137 1.00 88.94 196 GLU A N 1
ATOM 1495 C CA . GLU A 1 196 ? -26.735 -2.827 47.815 1.00 88.94 196 GLU A CA 1
ATOM 1496 C C . GLU A 1 196 ? -26.887 -4.192 48.497 1.00 88.94 196 GLU A C 1
ATOM 1498 O O . GLU A 1 196 ? -27.306 -4.262 49.651 1.00 88.94 196 GLU A O 1
ATOM 1503 N N . ALA A 1 197 ? -26.497 -5.282 47.828 1.00 90.94 197 ALA A N 1
ATOM 1504 C CA . ALA A 1 197 ? -26.508 -6.611 48.435 1.00 90.94 197 ALA A CA 1
ATOM 1505 C C . ALA A 1 197 ? -25.571 -6.686 49.654 1.00 90.94 197 ALA A C 1
ATOM 1507 O O . ALA A 1 197 ? -25.946 -7.231 50.692 1.00 90.94 197 ALA A O 1
ATOM 1508 N N . ASN A 1 198 ? -24.372 -6.104 49.561 1.00 88.88 198 ASN A N 1
ATOM 1509 C CA . ASN A 1 198 ? -23.416 -6.067 50.667 1.00 88.88 198 ASN A CA 1
ATOM 1510 C C . ASN A 1 198 ? -23.914 -5.212 51.839 1.00 88.88 198 ASN A C 1
ATOM 1512 O O . ASN A 1 198 ? -23.774 -5.627 52.986 1.00 88.88 198 ASN A O 1
ATOM 1516 N N . GLU A 1 199 ? -24.503 -4.046 51.571 1.00 87.56 199 GLU A N 1
ATOM 1517 C CA . GLU A 1 199 ? -25.105 -3.190 52.598 1.00 87.56 199 GLU A CA 1
ATOM 1518 C C . GLU A 1 199 ? -26.290 -3.879 53.269 1.00 87.56 199 GLU A C 1
ATOM 1520 O O . GLU A 1 199 ? -26.408 -3.843 54.492 1.00 87.56 199 GLU A O 1
ATOM 1525 N N . TRP A 1 200 ? -27.127 -4.568 52.493 1.00 91.00 200 TRP A N 1
ATOM 1526 C CA . TRP A 1 200 ? -28.227 -5.364 53.020 1.00 91.00 200 TRP A CA 1
ATOM 1527 C C . TRP A 1 200 ? -27.727 -6.485 53.938 1.00 91.00 200 TRP A C 1
ATOM 1529 O O . TRP A 1 200 ? -28.221 -6.626 55.057 1.00 91.00 200 TRP A O 1
ATOM 1539 N N . HIS A 1 201 ? -26.708 -7.242 53.522 1.00 89.88 201 HIS A N 1
ATOM 1540 C CA . HIS A 1 201 ? -26.093 -8.271 54.363 1.00 89.88 201 HIS A CA 1
ATOM 1541 C C . HIS A 1 201 ? -25.429 -7.683 55.615 1.00 89.88 201 HIS A C 1
ATOM 1543 O O . HIS A 1 201 ? -25.638 -8.193 56.714 1.00 89.88 201 HIS A O 1
ATOM 1549 N N . ALA A 1 202 ? -24.695 -6.576 55.487 1.00 89.69 202 ALA A N 1
ATOM 1550 C CA . ALA A 1 202 ? -24.073 -5.897 56.621 1.00 89.69 202 ALA A CA 1
ATOM 1551 C C . ALA A 1 202 ? -25.115 -5.358 57.614 1.00 89.69 202 ALA A C 1
ATOM 1553 O O . ALA A 1 202 ? -24.915 -5.453 58.825 1.00 89.69 202 ALA A O 1
ATOM 1554 N N . ALA A 1 203 ? -26.241 -4.833 57.121 1.00 87.19 203 ALA A N 1
ATOM 1555 C CA . ALA A 1 203 ? -27.355 -4.382 57.946 1.00 87.19 203 ALA A CA 1
ATOM 1556 C C . ALA A 1 203 ? -28.032 -5.551 58.674 1.00 87.19 203 ALA A C 1
ATOM 1558 O O . ALA A 1 203 ? -28.321 -5.435 59.865 1.00 87.19 203 ALA A O 1
ATOM 1559 N N . GLN A 1 204 ? -28.236 -6.691 58.002 1.00 89.38 204 GLN A N 1
ATOM 1560 C CA . GLN A 1 204 ? -28.742 -7.910 58.640 1.00 89.38 204 GLN A CA 1
ATOM 1561 C C . GLN A 1 204 ? -27.799 -8.399 59.746 1.00 89.38 204 GLN A C 1
ATOM 1563 O O . GLN A 1 204 ? -28.246 -8.631 60.868 1.00 89.38 204 GLN A O 1
ATOM 1568 N N . ASP A 1 205 ? -26.497 -8.485 59.468 1.00 91.88 205 ASP A N 1
ATOM 1569 C CA . ASP A 1 205 ? -25.492 -8.908 60.445 1.00 91.88 205 ASP A CA 1
ATOM 1570 C C . ASP A 1 205 ? -25.408 -7.953 61.640 1.00 91.88 205 ASP A C 1
ATOM 1572 O O . ASP A 1 205 ? -25.317 -8.395 62.786 1.00 91.88 205 ASP A O 1
ATOM 1576 N N . ALA A 1 206 ? -25.437 -6.641 61.394 1.00 89.25 206 ALA A N 1
ATOM 1577 C CA . ALA A 1 206 ? -25.423 -5.629 62.445 1.00 89.25 206 ALA A CA 1
ATOM 1578 C C . ALA A 1 206 ? -26.679 -5.707 63.322 1.00 89.25 206 ALA A C 1
ATOM 1580 O O . ALA A 1 206 ? -26.578 -5.617 64.546 1.00 89.25 206 ALA A O 1
ATOM 1581 N N . LEU A 1 207 ? -27.848 -5.925 62.716 1.00 89.81 207 LEU A N 1
ATOM 1582 C CA . LEU A 1 207 ? -29.112 -6.041 63.435 1.00 89.81 207 LEU A CA 1
ATOM 1583 C C . LEU A 1 207 ? -29.170 -7.323 64.274 1.00 89.81 207 LEU A C 1
ATOM 1585 O O . LEU A 1 207 ? -29.589 -7.273 65.429 1.00 89.81 207 LEU A O 1
ATOM 1589 N N . VAL A 1 208 ? -28.680 -8.452 63.749 1.00 91.38 208 VAL A N 1
ATOM 1590 C CA . VAL A 1 208 ? -28.558 -9.702 64.516 1.00 91.38 208 VAL A CA 1
ATOM 1591 C C . VAL A 1 208 ? -27.561 -9.544 65.666 1.00 91.38 208 VAL A C 1
ATOM 1593 O O . VAL A 1 208 ? -27.877 -9.937 66.786 1.00 91.38 208 VAL A O 1
ATOM 1596 N N . LYS A 1 209 ? -26.393 -8.929 65.439 1.00 92.94 209 LYS A N 1
ATOM 1597 C CA . LYS A 1 209 ? -25.414 -8.655 66.508 1.00 92.94 209 LYS A CA 1
ATOM 1598 C C . LYS A 1 209 ? -25.998 -7.760 67.598 1.00 92.94 209 LYS A C 1
ATOM 1600 O O . LYS A 1 209 ? -25.936 -8.123 68.764 1.00 92.94 209 LYS A O 1
ATOM 1605 N N . SER A 1 210 ? -26.646 -6.655 67.223 1.00 89.81 210 SER A N 1
ATOM 1606 C CA . SER A 1 210 ? -27.295 -5.753 68.180 1.00 89.81 210 SER A CA 1
ATOM 1607 C C . SER A 1 210 ? -28.398 -6.454 68.977 1.00 89.81 210 SER A C 1
ATOM 1609 O O . SER A 1 210 ? -28.498 -6.239 70.186 1.00 89.81 210 SER A O 1
ATOM 1611 N N . ALA A 1 211 ? -29.185 -7.325 68.337 1.00 90.50 211 ALA A N 1
ATOM 1612 C CA . ALA A 1 211 ? -30.181 -8.139 69.026 1.00 90.50 211 ALA A CA 1
ATOM 1613 C C . ALA A 1 211 ? -29.523 -9.078 70.046 1.00 90.50 211 ALA A C 1
ATOM 1615 O O . ALA A 1 211 ? -29.954 -9.136 71.195 1.00 90.50 211 ALA A O 1
ATOM 1616 N N . VAL A 1 212 ? -28.460 -9.785 69.647 1.00 90.50 212 VAL A N 1
ATOM 1617 C CA . VAL A 1 212 ? -27.720 -10.703 70.524 1.00 90.50 212 VAL A CA 1
ATOM 1618 C C . VAL A 1 212 ? -27.105 -9.960 71.705 1.00 90.50 212 VAL A C 1
ATOM 1620 O O . VAL A 1 212 ? -27.282 -10.410 72.834 1.00 90.50 212 VAL A O 1
ATOM 1623 N N . ASP A 1 213 ? -26.442 -8.826 71.481 1.00 91.00 213 ASP A N 1
ATOM 1624 C CA . ASP A 1 213 ? -25.811 -8.038 72.544 1.00 91.00 213 ASP A CA 1
ATOM 1625 C C . ASP A 1 213 ? -26.859 -7.523 73.541 1.00 91.00 213 ASP A C 1
ATOM 1627 O O . ASP A 1 213 ? -26.741 -7.759 74.744 1.00 91.00 213 ASP A O 1
ATOM 1631 N N . THR A 1 214 ? -27.954 -6.932 73.047 1.00 88.94 214 THR A N 1
ATOM 1632 C CA . THR A 1 214 ? -29.027 -6.382 73.896 1.00 88.94 214 THR A CA 1
ATOM 1633 C C . THR A 1 214 ? -29.729 -7.475 74.702 1.00 88.94 214 THR A C 1
ATOM 1635 O O . THR A 1 214 ? -29.952 -7.322 75.905 1.00 88.94 214 THR A O 1
ATOM 1638 N N . VAL A 1 215 ? -30.063 -8.607 74.070 1.00 88.56 215 VAL A N 1
ATOM 1639 C CA . VAL A 1 215 ? -30.684 -9.742 74.769 1.00 88.56 215 VAL A CA 1
ATOM 1640 C C . VAL A 1 215 ? -29.704 -10.348 75.775 1.00 88.56 215 VAL A C 1
ATOM 1642 O O . VAL A 1 215 ? -30.101 -10.664 76.896 1.00 88.56 215 VAL A O 1
ATOM 1645 N N . THR A 1 216 ? -28.417 -10.457 75.437 1.00 87.94 216 THR A N 1
ATOM 1646 C CA . THR A 1 216 ? -27.388 -10.963 76.358 1.00 87.94 216 THR A CA 1
ATOM 1647 C C . THR A 1 216 ? -27.240 -10.057 77.578 1.00 87.94 216 THR A C 1
ATOM 1649 O O . THR A 1 216 ? -27.195 -10.561 78.699 1.00 87.94 216 THR A O 1
ATOM 1652 N N . GLU A 1 217 ? -27.230 -8.736 77.406 1.00 90.25 217 GLU A N 1
ATOM 1653 C CA . GLU A 1 217 ? -27.197 -7.771 78.511 1.00 90.25 217 GLU A CA 1
ATOM 1654 C C . GLU A 1 217 ? -28.450 -7.853 79.400 1.00 90.25 217 GLU A C 1
ATOM 1656 O O . GLU A 1 217 ? -28.347 -7.875 80.634 1.00 90.25 217 GLU A O 1
ATOM 1661 N N . GLN A 1 218 ? -29.641 -7.961 78.801 1.00 86.12 218 GLN A N 1
ATOM 1662 C CA . GLN A 1 218 ? -30.903 -8.113 79.536 1.00 86.12 218 GLN A CA 1
ATOM 1663 C C . GLN A 1 218 ? -30.947 -9.423 80.332 1.00 86.12 218 GLN A C 1
ATOM 1665 O O . GLN A 1 218 ? -31.297 -9.431 81.515 1.00 86.12 218 GLN A O 1
ATOM 1670 N N . VAL A 1 219 ? -30.509 -10.530 79.728 1.00 84.62 219 VAL A N 1
ATOM 1671 C CA . VAL A 1 219 ? -30.392 -11.819 80.419 1.00 84.62 219 VA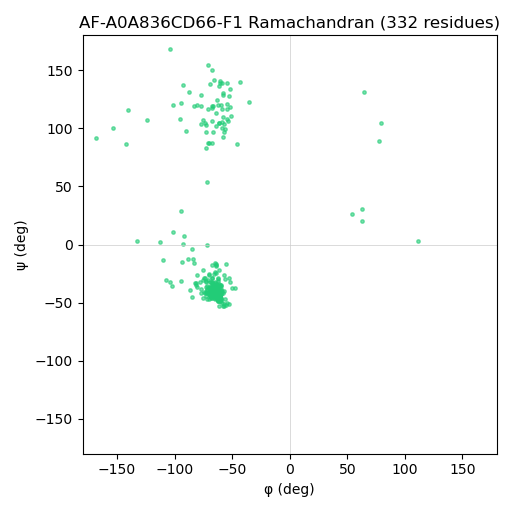L A CA 1
ATOM 1672 C C . VAL A 1 219 ? -29.333 -11.741 81.516 1.00 84.62 219 VAL A C 1
ATOM 1674 O O . VAL A 1 219 ? -29.532 -12.292 82.595 1.00 84.62 219 VAL A O 1
ATOM 1677 N N . GLN A 1 220 ? -28.207 -11.053 81.298 1.00 85.75 220 GLN A N 1
ATOM 1678 C CA . GLN A 1 220 ? -27.152 -10.923 82.302 1.00 85.75 220 GLN A CA 1
ATOM 1679 C C . GLN A 1 220 ? -27.577 -10.113 83.532 1.00 85.75 220 GLN A C 1
ATOM 1681 O O . GLN A 1 220 ? -27.168 -10.467 84.647 1.00 85.75 220 GLN A O 1
ATOM 1686 N N . SER A 1 221 ? -28.387 -9.074 83.340 1.00 87.62 221 SER A N 1
ATOM 1687 C CA . SER A 1 221 ? -28.813 -8.140 84.384 1.00 87.62 221 SER A CA 1
ATOM 1688 C C . SER A 1 221 ? -29.983 -8.656 85.231 1.00 87.62 221 SER A C 1
ATOM 1690 O O . SER A 1 221 ? -29.985 -8.443 86.448 1.00 87.62 221 SER A O 1
ATOM 1692 N N . ASP A 1 222 ? -30.932 -9.399 84.654 1.00 86.31 222 ASP A N 1
ATOM 1693 C CA . ASP A 1 222 ? -32.106 -9.881 85.388 1.00 86.31 222 ASP A CA 1
ATOM 1694 C C . ASP A 1 222 ? -31.938 -11.316 85.930 1.00 86.31 222 ASP A C 1
ATOM 1696 O O . ASP A 1 222 ? -31.987 -12.326 85.223 1.00 86.31 222 ASP A O 1
ATOM 1700 N N . LYS A 1 223 ? -31.780 -11.423 87.256 1.00 82.88 223 LYS A N 1
ATOM 1701 C CA . LYS A 1 223 ? -31.627 -12.706 87.965 1.00 82.88 223 LYS A CA 1
ATOM 1702 C C . LYS A 1 223 ? -32.863 -13.605 87.873 1.00 82.88 223 LYS A C 1
ATOM 1704 O O . LYS A 1 223 ? -32.715 -14.813 88.056 1.00 82.88 223 LYS A O 1
ATOM 1709 N N . LYS A 1 224 ? -34.060 -13.048 87.658 1.00 80.50 224 LYS A N 1
ATOM 1710 C CA . LYS A 1 224 ? -35.288 -13.843 87.512 1.00 80.50 224 LYS A CA 1
ATOM 1711 C C . LYS A 1 224 ? -35.322 -14.500 86.138 1.00 80.50 224 LYS A C 1
ATOM 1713 O O . LYS A 1 224 ? -35.503 -15.708 86.076 1.00 80.50 224 LYS A O 1
ATOM 1718 N N . LEU A 1 225 ? -35.018 -13.741 85.082 1.00 78.06 225 LEU A N 1
ATOM 1719 C CA . LEU A 1 225 ? -34.963 -14.251 83.709 1.00 78.06 225 LEU A CA 1
ATOM 1720 C C . LEU A 1 225 ? -33.934 -15.378 83.539 1.00 78.06 225 LEU A C 1
ATOM 1722 O O . LEU A 1 225 ? -34.253 -16.382 82.914 1.00 78.06 225 LEU A O 1
ATOM 1726 N N . LYS A 1 226 ? -32.750 -15.294 84.169 1.00 82.06 226 LYS A N 1
ATOM 1727 C CA . LYS A 1 226 ? -31.770 -16.405 84.146 1.00 82.06 226 LYS A CA 1
ATOM 1728 C C . LYS A 1 226 ? -32.303 -17.701 84.745 1.00 82.06 226 LYS A C 1
ATOM 1730 O O . LYS A 1 226 ? -32.009 -18.773 84.232 1.00 82.06 226 LYS A O 1
ATOM 1735 N N . LYS A 1 227 ? -33.018 -17.607 85.869 1.00 82.31 227 LYS A N 1
ATOM 1736 C CA . LYS A 1 227 ? -33.556 -18.787 86.553 1.00 82.31 227 LYS A CA 1
ATOM 1737 C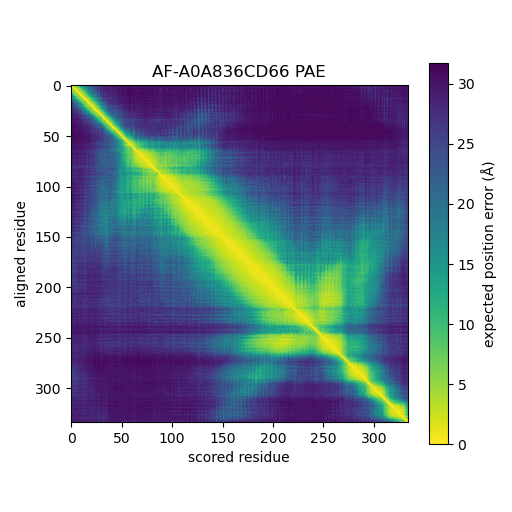 C . LYS A 1 227 ? -34.681 -19.406 85.738 1.00 82.31 227 LYS A C 1
ATOM 1739 O O . LYS A 1 227 ? -34.623 -20.596 85.475 1.00 82.31 227 LYS A O 1
ATOM 1744 N N . THR A 1 228 ? -35.614 -18.587 85.258 1.00 79.81 228 THR A N 1
ATOM 1745 C CA . THR A 1 228 ? -36.714 -19.053 84.410 1.00 79.81 228 THR A CA 1
ATOM 1746 C C . THR A 1 228 ? -36.201 -19.686 83.115 1.00 79.81 228 THR A C 1
ATOM 1748 O O . THR A 1 228 ? -36.623 -20.783 82.784 1.00 79.81 228 THR A O 1
ATOM 1751 N N . ALA A 1 229 ? -35.225 -19.070 82.438 1.00 80.44 229 ALA A N 1
ATOM 1752 C CA . ALA A 1 229 ? -34.631 -19.634 81.224 1.00 80.44 229 ALA A CA 1
ATOM 1753 C C . ALA A 1 229 ? -33.888 -20.962 81.482 1.00 80.44 229 ALA A C 1
ATOM 1755 O O . ALA A 1 229 ? -33.959 -21.878 80.668 1.00 80.44 229 ALA A O 1
ATOM 1756 N N . LEU A 1 230 ? -33.194 -21.103 82.621 1.00 80.81 230 LEU A N 1
ATOM 1757 C CA . LEU A 1 230 ? -32.549 -22.367 83.002 1.00 80.81 230 LEU A CA 1
ATOM 1758 C C . LEU A 1 230 ? -33.569 -23.455 83.350 1.00 80.81 230 LEU A C 1
ATOM 1760 O O . LEU A 1 230 ? -33.400 -24.596 82.929 1.00 80.81 230 LEU A O 1
ATOM 1764 N N . ASP A 1 231 ? -34.624 -23.110 84.086 1.00 80.69 231 ASP A N 1
ATOM 1765 C CA . ASP A 1 231 ? -35.689 -24.044 84.453 1.00 80.69 231 ASP A CA 1
ATOM 1766 C C . ASP A 1 231 ? -36.464 -24.512 83.205 1.00 80.69 231 ASP A C 1
ATOM 1768 O O . ASP A 1 231 ? -36.765 -25.698 83.072 1.00 80.69 231 ASP A O 1
ATOM 1772 N N . GLU A 1 232 ? -36.712 -23.615 82.243 1.00 79.81 232 GLU A N 1
ATOM 1773 C CA . GLU A 1 232 ? -37.324 -23.930 80.944 1.00 79.81 232 GLU A CA 1
ATOM 1774 C C . GLU A 1 232 ? -36.411 -24.795 80.059 1.00 79.81 232 GLU A C 1
ATOM 1776 O O . GLU A 1 232 ? -36.879 -25.773 79.468 1.00 79.81 232 GLU A O 1
ATOM 1781 N N . ALA A 1 233 ? -35.105 -24.511 80.012 1.00 80.31 233 ALA A N 1
ATOM 1782 C CA . ALA A 1 233 ? -34.136 -25.335 79.287 1.00 80.31 233 ALA A CA 1
ATOM 1783 C C . ALA A 1 233 ? -34.025 -26.752 79.880 1.00 80.31 233 ALA A C 1
ATOM 1785 O O . ALA A 1 233 ? -33.971 -27.737 79.139 1.00 80.31 233 ALA A O 1
ATOM 1786 N N . LEU A 1 234 ? -34.040 -26.872 81.213 1.00 80.19 234 LEU A N 1
ATOM 1787 C CA . LEU A 1 234 ? -34.039 -28.159 81.912 1.00 80.19 234 LEU A CA 1
ATOM 1788 C C . LEU A 1 234 ? -35.344 -28.935 81.689 1.00 80.19 234 LEU A C 1
ATOM 1790 O O . LEU A 1 234 ? -35.295 -30.147 81.487 1.00 80.19 234 LEU A O 1
ATOM 1794 N N . LEU A 1 235 ? -36.498 -28.259 81.668 1.00 78.44 235 LEU A N 1
ATOM 1795 C CA . LEU A 1 235 ? -37.791 -28.870 81.341 1.00 78.44 235 LEU A CA 1
ATOM 1796 C C . LEU A 1 235 ? -37.848 -29.375 79.893 1.00 78.44 235 LEU A C 1
ATOM 1798 O O . LEU A 1 235 ? -38.338 -30.477 79.655 1.00 78.44 235 LEU A O 1
ATOM 1802 N N . SER A 1 236 ? -37.308 -28.608 78.943 1.00 78.50 236 SER A N 1
ATOM 1803 C CA . SER A 1 236 ? -37.242 -28.987 77.526 1.00 78.50 236 SER A CA 1
ATOM 1804 C C . SER A 1 236 ? -36.335 -30.200 77.282 1.00 78.50 236 SER A C 1
ATOM 1806 O O . SER A 1 236 ? -36.664 -31.076 76.482 1.00 78.50 236 SER A O 1
ATOM 1808 N N . LEU A 1 237 ? -35.226 -30.303 78.027 1.00 77.44 237 LEU A N 1
ATOM 1809 C CA . LEU A 1 237 ? -34.331 -31.462 77.979 1.00 77.44 237 LEU A CA 1
ATOM 1810 C C . LEU A 1 237 ? -34.933 -32.704 78.664 1.00 77.44 237 LEU A C 1
ATOM 1812 O O . LEU A 1 237 ? -34.635 -33.827 78.262 1.00 77.44 237 LEU A O 1
ATOM 1816 N N . ALA A 1 238 ? -35.758 -32.508 79.698 1.00 79.56 238 ALA A N 1
ATOM 1817 C CA . ALA A 1 238 ? -36.367 -33.587 80.473 1.00 79.56 238 ALA A CA 1
ATOM 1818 C C . ALA A 1 238 ? -37.608 -34.207 79.805 1.00 79.56 238 ALA A C 1
ATOM 1820 O O . ALA A 1 238 ? -37.808 -35.412 79.925 1.00 79.56 238 ALA A O 1
ATOM 1821 N N . ASP A 1 239 ? -38.439 -33.413 79.122 1.00 76.06 239 ASP A N 1
ATOM 1822 C CA . ASP A 1 239 ? -39.652 -33.878 78.436 1.00 76.06 239 ASP A CA 1
ATOM 1823 C C . ASP A 1 239 ? -39.986 -32.930 77.256 1.00 76.06 239 ASP A C 1
ATOM 1825 O O . ASP A 1 239 ? -40.621 -31.887 77.457 1.00 76.06 239 ASP A O 1
ATOM 1829 N N . PRO A 1 240 ? -39.651 -33.275 75.996 1.00 71.19 240 PRO A N 1
ATOM 1830 C CA . PRO A 1 240 ? -39.870 -32.381 74.850 1.00 71.19 240 PRO A CA 1
ATOM 1831 C C . PRO A 1 240 ? -41.358 -32.103 74.562 1.00 71.19 240 PRO A C 1
ATOM 1833 O O . PRO A 1 240 ? -41.688 -31.152 73.861 1.00 71.19 240 PRO A O 1
ATOM 1836 N N . ALA A 1 241 ? -42.274 -32.904 75.120 1.00 72.00 241 ALA A N 1
ATOM 1837 C CA . ALA A 1 241 ? -43.722 -32.726 74.995 1.00 72.00 241 ALA A CA 1
ATOM 1838 C C . ALA A 1 241 ? -44.327 -31.723 76.002 1.00 72.00 241 ALA A C 1
ATOM 1840 O O . ALA A 1 241 ? -45.488 -31.346 75.852 1.00 72.00 241 ALA A O 1
ATOM 1841 N N . LYS A 1 242 ? -43.575 -31.309 77.034 1.00 67.50 242 LYS A N 1
ATOM 1842 C CA . LYS A 1 242 ? -44.005 -30.325 78.052 1.00 67.50 242 LYS A CA 1
ATOM 1843 C C . LYS A 1 242 ? -43.231 -29.009 77.979 1.00 67.50 242 LYS A C 1
ATOM 1845 O O . LYS A 1 242 ? -43.454 -28.129 78.810 1.00 67.50 242 LYS A O 1
ATOM 1850 N N . ALA A 1 243 ? -42.328 -28.878 77.010 1.00 63.84 243 ALA A N 1
ATOM 1851 C CA . ALA A 1 243 ? -41.601 -27.645 76.776 1.00 63.84 243 ALA A CA 1
ATOM 1852 C C . ALA A 1 243 ? -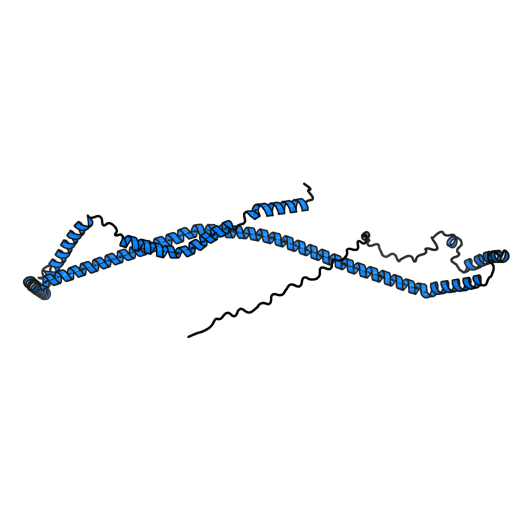42.586 -26.509 76.426 1.00 63.84 243 ALA A C 1
ATOM 1854 O O . ALA A 1 243 ? -43.522 -26.728 75.648 1.00 63.84 243 ALA A O 1
ATOM 1855 N N . PRO A 1 244 ? -42.409 -25.299 76.982 1.00 64.62 244 PRO A N 1
ATOM 1856 C CA . PRO A 1 244 ? -43.194 -24.145 76.564 1.00 64.62 244 PRO A CA 1
ATOM 1857 C C . PRO A 1 244 ? -42.964 -23.865 75.070 1.00 64.62 244 PRO A C 1
ATOM 1859 O O . PRO A 1 244 ? -41.846 -23.967 74.572 1.00 64.62 244 PRO A O 1
ATOM 1862 N N . ALA A 1 245 ? -44.026 -23.493 74.345 1.00 64.44 245 ALA A N 1
ATOM 1863 C CA . ALA A 1 245 ? -43.972 -23.243 72.897 1.00 64.44 245 ALA A CA 1
ATOM 1864 C C . ALA A 1 245 ? -43.077 -22.046 72.506 1.00 64.44 245 ALA A C 1
ATOM 1866 O O . ALA A 1 245 ? -42.692 -21.909 71.347 1.00 64.44 245 ALA A O 1
ATOM 1867 N N . THR A 1 246 ? -42.752 -21.183 73.470 1.00 61.12 246 THR A N 1
ATOM 1868 C CA . THR A 1 246 ? -41.852 -20.035 73.327 1.00 61.12 246 THR A CA 1
ATOM 1869 C C . THR A 1 246 ? -41.000 -19.915 74.585 1.00 61.12 246 THR A C 1
ATOM 1871 O O . THR A 1 246 ? -41.544 -19.663 75.657 1.00 61.12 246 THR A O 1
ATOM 1874 N N . ASP A 1 247 ? -39.688 -20.083 74.441 1.00 75.75 247 ASP A N 1
ATOM 1875 C CA . ASP A 1 247 ? -38.689 -19.850 75.494 1.00 75.75 247 ASP A CA 1
ATOM 1876 C C . ASP A 1 247 ? -38.651 -18.354 75.864 1.00 75.75 247 ASP A C 1
ATOM 1878 O O . ASP A 1 247 ? -38.756 -17.491 74.981 1.00 75.75 247 ASP A O 1
ATOM 1882 N N . ALA A 1 248 ? -38.489 -18.038 77.151 1.00 76.62 248 ALA A N 1
ATOM 1883 C CA . ALA A 1 248 ? -38.314 -16.679 77.659 1.00 76.62 248 ALA A CA 1
ATOM 1884 C C . ALA A 1 248 ? -37.261 -15.858 76.877 1.00 76.62 248 ALA A C 1
ATOM 1886 O O . ALA A 1 248 ? -37.482 -14.673 76.610 1.00 76.62 248 ALA A O 1
ATOM 1887 N N . VAL A 1 249 ? -36.154 -16.470 76.437 1.00 81.12 249 VAL A N 1
ATOM 1888 C CA . VAL A 1 249 ? -35.118 -15.802 75.621 1.00 81.12 249 VAL A CA 1
ATOM 1889 C C . VAL A 1 249 ? -35.612 -15.537 74.195 1.00 81.12 249 VAL A C 1
ATOM 1891 O O . VAL A 1 249 ? -35.374 -14.464 73.638 1.00 81.12 249 VAL A O 1
ATOM 1894 N N . THR A 1 250 ? -36.369 -16.473 73.617 1.00 80.62 250 THR A N 1
ATOM 1895 C CA . THR A 1 250 ? -36.992 -16.297 72.293 1.00 80.62 250 THR A CA 1
ATOM 1896 C C . THR A 1 250 ? -38.017 -15.158 72.326 1.00 80.62 250 THR A C 1
ATOM 1898 O O . THR A 1 250 ? -38.089 -14.361 71.389 1.00 80.62 250 THR A O 1
ATOM 1901 N N . GLY A 1 251 ? -38.748 -15.012 73.437 1.00 81.81 251 GLY A N 1
ATOM 1902 C CA . GLY A 1 251 ? -39.642 -13.883 73.699 1.00 81.81 251 GLY A CA 1
ATOM 1903 C C . GLY A 1 251 ? -38.933 -12.527 73.624 1.00 81.81 251 GLY A C 1
ATOM 1904 O O . GLY A 1 251 ? -39.407 -11.640 72.911 1.00 81.81 251 GLY A O 1
ATOM 1905 N N . LEU A 1 252 ? -37.764 -12.391 74.262 1.00 83.12 252 LEU A N 1
ATOM 1906 C CA . LEU A 1 252 ? -36.955 -11.162 74.229 1.00 83.12 252 LEU A CA 1
ATOM 1907 C C . LEU A 1 252 ? -36.460 -10.822 72.818 1.00 83.12 252 LEU A C 1
ATOM 1909 O O . LEU A 1 252 ? -36.567 -9.670 72.399 1.00 83.12 252 LEU A O 1
ATOM 1913 N N . PHE A 1 253 ? -36.004 -11.816 72.045 1.00 85.25 253 PHE A N 1
ATOM 1914 C CA . PHE A 1 253 ? -35.658 -11.601 70.636 1.00 85.25 253 PHE A CA 1
ATOM 1915 C C . PHE A 1 253 ? -36.868 -11.113 69.834 1.00 85.25 253 PHE A C 1
ATOM 1917 O O . PHE A 1 253 ? -36.773 -10.104 69.137 1.00 85.25 253 PHE A O 1
ATOM 1924 N N . THR A 1 254 ? -38.032 -11.766 69.952 1.00 86.62 254 THR A N 1
ATOM 1925 C CA . THR A 1 254 ? -39.231 -11.328 69.212 1.00 86.62 254 THR A CA 1
ATOM 1926 C C . THR A 1 254 ? -39.693 -9.922 69.592 1.00 86.62 254 THR A C 1
ATOM 1928 O O . THR A 1 254 ? -40.232 -9.214 68.741 1.00 86.62 254 THR A O 1
ATOM 1931 N N . GLN A 1 255 ? -39.478 -9.502 70.840 1.00 87.31 255 GLN A N 1
ATOM 1932 C CA . GLN A 1 255 ? -39.787 -8.152 71.297 1.00 87.31 255 GLN A CA 1
ATOM 1933 C C . GLN A 1 255 ? -38.793 -7.129 70.733 1.00 87.31 255 GLN A C 1
ATOM 1935 O O . GLN A 1 255 ? -39.233 -6.126 70.179 1.00 87.31 255 GLN A O 1
ATOM 1940 N N . PHE A 1 256 ? -37.490 -7.433 70.746 1.00 88.69 256 PHE A N 1
ATOM 1941 C CA . PHE A 1 256 ? -36.461 -6.601 70.114 1.00 88.69 256 PHE A CA 1
ATOM 1942 C C . PHE A 1 256 ? -36.773 -6.350 68.632 1.00 88.69 256 PHE A C 1
ATOM 1944 O O . PHE A 1 256 ? -36.889 -5.202 68.219 1.00 88.69 256 PHE A O 1
ATOM 1951 N N . PHE A 1 257 ? -37.029 -7.400 67.839 1.00 88.25 257 PHE A N 1
ATOM 1952 C CA . PHE A 1 257 ? -37.359 -7.235 66.415 1.00 88.25 257 PHE A CA 1
ATOM 1953 C C . PHE A 1 257 ? -38.650 -6.429 66.186 1.00 88.25 257 PHE A C 1
ATOM 1955 O O . PHE A 1 257 ? -38.722 -5.652 65.232 1.00 88.25 257 PHE A O 1
ATOM 1962 N N . LYS A 1 258 ? -39.664 -6.570 67.053 1.00 88.38 258 LYS A N 1
ATOM 1963 C CA . LYS A 1 258 ? -40.887 -5.752 66.985 1.00 88.38 258 LYS A CA 1
ATOM 1964 C C . LYS A 1 258 ? -40.584 -4.278 67.251 1.00 88.38 258 LYS A C 1
ATOM 1966 O O . LYS A 1 258 ? -41.010 -3.434 66.463 1.00 88.38 258 LYS A O 1
ATOM 1971 N N . ASP A 1 259 ? -39.808 -3.976 68.285 1.00 86.88 259 ASP A N 1
ATOM 1972 C CA . ASP A 1 259 ? -39.469 -2.604 68.667 1.00 86.88 259 ASP A CA 1
ATOM 1973 C C . ASP A 1 259 ? -38.566 -1.928 67.621 1.00 86.88 259 ASP A C 1
ATOM 1975 O O . ASP A 1 259 ? -38.838 -0.797 67.207 1.00 86.88 259 ASP A O 1
ATOM 1979 N N . THR A 1 260 ? -37.566 -2.646 67.099 1.00 84.25 260 THR A N 1
ATOM 1980 C CA . THR A 1 260 ? -36.705 -2.164 66.009 1.00 84.25 260 THR A CA 1
ATOM 1981 C C . THR A 1 260 ? -37.499 -1.947 64.718 1.00 84.25 260 THR A C 1
ATOM 1983 O O . THR A 1 260 ? -37.304 -0.938 64.043 1.00 84.25 260 THR A O 1
ATOM 1986 N N . SER A 1 261 ? -38.455 -2.825 64.382 1.00 82.12 261 SER A N 1
ATOM 1987 C CA . SER A 1 261 ? -39.327 -2.629 63.210 1.00 82.12 261 SER A CA 1
ATOM 1988 C C . SER A 1 261 ? -40.247 -1.408 63.351 1.00 82.12 261 SER A C 1
ATOM 1990 O O . SER A 1 261 ? -40.461 -0.673 62.386 1.00 82.12 261 SER A O 1
ATOM 1992 N N . ALA A 1 262 ? -40.737 -1.137 64.565 1.00 84.19 262 ALA A N 1
ATOM 1993 C CA . ALA A 1 262 ? -41.559 0.031 64.859 1.00 84.19 262 ALA A CA 1
ATOM 1994 C C . ALA A 1 262 ? -40.749 1.341 64.834 1.00 84.19 262 ALA A C 1
ATOM 1996 O O . ALA A 1 262 ? -41.298 2.390 64.497 1.00 84.19 262 ALA A O 1
ATOM 1997 N N . GLN A 1 263 ? -39.455 1.305 65.174 1.00 79.56 263 GLN A N 1
ATOM 1998 C CA . GLN A 1 263 ? -38.536 2.435 64.990 1.00 79.56 263 GLN A CA 1
ATOM 1999 C C . GLN A 1 263 ? -38.198 2.658 63.512 1.00 79.56 263 GLN A C 1
ATOM 2001 O O . GLN A 1 263 ? -38.354 3.775 63.023 1.00 79.56 263 GLN A O 1
ATOM 2006 N N . ALA A 1 264 ? -37.865 1.599 62.770 1.00 76.44 264 ALA A N 1
ATOM 2007 C CA . ALA A 1 264 ? -37.563 1.691 61.343 1.00 76.44 264 ALA A CA 1
ATOM 2008 C C . ALA A 1 264 ? -38.739 2.256 60.520 1.00 76.44 264 ALA A C 1
ATOM 2010 O O . ALA A 1 264 ? -38.531 3.068 59.622 1.00 76.44 264 ALA A O 1
ATOM 2011 N N . GLN A 1 265 ? -39.991 1.906 60.847 1.00 75.88 265 GLN A N 1
ATOM 2012 C CA . GLN A 1 265 ? -41.179 2.490 60.198 1.00 75.88 265 GLN A CA 1
ATOM 2013 C C . GLN A 1 265 ? -41.353 3.993 60.475 1.00 75.88 265 GLN A C 1
ATOM 2015 O O . GLN A 1 265 ? -41.844 4.729 59.615 1.00 75.88 265 GLN A O 1
ATOM 2020 N N . LYS A 1 266 ? -40.940 4.466 61.656 1.00 74.94 266 LYS A N 1
ATOM 2021 C CA . LYS A 1 266 ? -40.967 5.897 61.999 1.00 74.94 266 LYS A CA 1
ATOM 2022 C C . LYS A 1 266 ? -39.892 6.674 61.237 1.00 74.94 266 LYS A C 1
ATOM 2024 O O . LYS A 1 266 ? -40.147 7.799 60.819 1.00 74.94 266 LYS A O 1
ATOM 2029 N N . GLU A 1 267 ? -38.730 6.065 61.018 1.00 67.88 267 GLU A N 1
ATOM 2030 C CA . GLU A 1 267 ? -37.611 6.657 60.273 1.00 67.88 267 GLU A CA 1
ATOM 2031 C C . GLU A 1 267 ? -37.816 6.611 58.751 1.00 67.88 267 GLU A C 1
ATOM 2033 O O . GLU A 1 267 ? -37.450 7.553 58.058 1.00 67.88 267 GLU A O 1
ATOM 2038 N N . ALA A 1 268 ? -38.491 5.584 58.223 1.00 59.03 268 ALA A N 1
ATOM 2039 C CA . ALA A 1 268 ? -38.827 5.465 56.799 1.00 59.03 268 ALA A CA 1
ATOM 2040 C C . ALA A 1 268 ? -39.779 6.565 56.284 1.00 59.03 268 ALA A C 1
ATOM 2042 O O . ALA A 1 268 ? -39.878 6.787 55.080 1.00 59.03 268 ALA A O 1
ATOM 2043 N N . SER A 1 269 ? -40.475 7.263 57.187 1.00 56.19 269 SER A N 1
ATOM 2044 C CA . SER A 1 269 ? -41.346 8.400 56.854 1.00 56.19 269 SER A CA 1
ATOM 2045 C C . SER A 1 269 ? -40.585 9.731 56.745 1.00 56.19 269 SER A C 1
ATOM 2047 O O . SER A 1 269 ? -41.189 10.754 56.424 1.00 56.19 269 SER A O 1
ATOM 2049 N N . GLN A 1 270 ? -39.276 9.743 57.023 1.00 55.66 270 GLN A N 1
ATOM 2050 C CA . GLN A 1 270 ? -38.410 10.904 56.836 1.00 55.66 270 GLN A CA 1
ATOM 2051 C C . GLN A 1 270 ? -37.601 10.726 55.548 1.00 55.66 270 GLN A C 1
ATOM 2053 O O . GLN A 1 270 ? -36.854 9.764 55.388 1.00 55.66 270 GLN A O 1
ATOM 2058 N N . GLU A 1 271 ? -37.774 11.654 54.606 1.00 39.69 271 GLU A N 1
ATOM 2059 C CA . GLU A 1 271 ? -37.068 11.665 53.326 1.00 39.69 271 GLU A CA 1
ATOM 2060 C C . GLU A 1 271 ? -35.551 11.734 53.563 1.00 39.69 271 GLU A C 1
ATOM 2062 O O . GLU A 1 271 ? -34.998 12.762 53.965 1.00 39.69 271 GLU A O 1
ATOM 2067 N N . LYS A 1 272 ? -34.865 10.606 53.355 1.00 52.47 272 LYS A N 1
ATOM 2068 C CA . LYS A 1 272 ? -33.416 10.503 53.518 1.00 52.47 272 LYS A CA 1
ATOM 2069 C C . LYS A 1 272 ? -32.748 11.244 52.359 1.00 52.47 272 LYS A C 1
ATOM 2071 O O . LYS A 1 272 ? -32.614 10.730 51.251 1.00 52.47 272 LYS A O 1
ATOM 2076 N N . THR A 1 273 ? -32.371 12.492 52.608 1.00 43.97 273 THR A N 1
ATOM 2077 C CA . THR A 1 273 ? -31.625 13.309 51.649 1.00 43.97 273 THR A CA 1
ATOM 2078 C C . THR A 1 273 ? -30.232 12.708 51.456 1.00 43.97 273 THR A C 1
ATOM 2080 O O . THR A 1 273 ? -29.469 12.572 52.408 1.00 43.97 273 THR A O 1
ATOM 2083 N N . VAL A 1 274 ? -29.912 12.313 50.216 1.00 46.09 274 VAL A N 1
ATOM 2084 C CA . VAL A 1 274 ? -28.602 11.749 49.839 1.00 46.09 274 VAL A CA 1
ATOM 2085 C C . VAL A 1 274 ? -27.501 12.681 50.325 1.00 46.09 274 VAL A C 1
ATOM 2087 O O . VAL A 1 274 ? -27.441 13.841 49.891 1.00 46.09 274 VAL A O 1
ATOM 2090 N N . THR A 1 275 ? -26.648 12.178 51.217 1.00 53.94 275 THR A N 1
ATOM 2091 C CA . THR A 1 275 ? -25.606 12.998 51.829 1.00 53.94 275 THR A CA 1
ATOM 2092 C C . THR A 1 275 ? -24.551 13.405 50.789 1.00 53.94 275 THR A C 1
ATOM 2094 O O . THR A 1 275 ? -24.302 12.675 49.826 1.00 53.94 275 THR A O 1
ATOM 2097 N N . PRO A 1 276 ? -23.903 14.577 50.941 1.00 53.03 276 PRO A N 1
ATOM 2098 C CA . PRO A 1 276 ? -22.903 15.067 49.986 1.00 53.03 276 PRO A CA 1
ATOM 2099 C C . PRO A 1 276 ? -21.738 14.092 49.758 1.00 53.03 276 PRO A C 1
ATOM 2101 O O . PRO A 1 276 ? -21.191 14.046 48.662 1.00 53.03 276 PRO A O 1
ATOM 2104 N N . ALA A 1 277 ? -21.391 13.288 50.768 1.00 56.91 277 ALA A N 1
ATOM 2105 C CA . ALA A 1 277 ? -20.299 12.318 50.716 1.00 56.91 277 ALA A CA 1
ATOM 2106 C C . ALA A 1 277 ? -20.608 11.108 49.815 1.00 56.91 277 ALA A C 1
ATOM 2108 O O . ALA A 1 277 ? -19.759 10.703 49.028 1.00 56.91 277 ALA A O 1
ATOM 2109 N N . GLU A 1 278 ? -21.831 10.574 49.865 1.00 56.88 278 GLU A N 1
ATOM 2110 C CA . GLU A 1 278 ? -22.281 9.495 48.970 1.00 56.88 278 GLU A CA 1
ATOM 2111 C C . GLU A 1 278 ? -22.364 9.991 47.521 1.00 56.88 278 GLU A C 1
ATOM 2113 O O . GLU A 1 278 ? -22.021 9.278 46.580 1.00 56.88 278 GLU A O 1
ATOM 2118 N N . ARG A 1 279 ? -22.753 11.260 47.343 1.00 54.22 279 ARG A N 1
ATOM 2119 C CA . ARG A 1 279 ? -22.757 11.932 46.042 1.00 54.22 279 ARG A CA 1
ATOM 2120 C C . ARG A 1 279 ? -21.341 12.103 45.486 1.00 54.22 279 ARG A C 1
ATOM 2122 O O . ARG A 1 279 ? -21.134 11.855 44.304 1.00 54.22 279 ARG A O 1
ATOM 2129 N N . GLN A 1 280 ? -20.379 12.468 46.334 1.00 60.94 280 GLN A N 1
ATOM 2130 C CA . GLN A 1 280 ? -18.979 12.633 45.944 1.00 60.94 280 GLN A CA 1
ATOM 2131 C C . GLN A 1 280 ? -18.312 11.295 45.606 1.00 60.94 280 GLN A C 1
ATOM 2133 O O . GLN A 1 280 ? -17.685 11.193 44.563 1.00 60.94 280 GLN A O 1
ATOM 2138 N N . ALA A 1 281 ? -18.527 10.242 46.400 1.00 63.31 281 ALA A N 1
ATOM 2139 C CA . ALA A 1 281 ? -18.014 8.905 46.089 1.00 63.31 281 ALA A CA 1
ATOM 2140 C C . ALA A 1 281 ? -18.588 8.354 44.769 1.00 63.31 281 ALA A C 1
ATOM 2142 O O . ALA A 1 281 ? -17.894 7.672 44.013 1.00 63.31 281 ALA A O 1
ATOM 2143 N N . LEU A 1 282 ? -19.846 8.689 44.459 1.00 57.34 282 LEU A N 1
ATOM 2144 C CA . LEU A 1 282 ? -20.454 8.356 43.177 1.00 57.34 282 LEU A CA 1
ATOM 2145 C C . LEU A 1 282 ? -19.800 9.130 42.022 1.00 57.34 282 LEU A C 1
ATOM 2147 O O . LEU A 1 282 ? -19.469 8.518 41.010 1.00 57.34 282 LEU A O 1
ATOM 2151 N N . ILE A 1 283 ? -19.579 10.439 42.184 1.00 67.56 283 ILE A N 1
ATOM 2152 C CA . ILE A 1 283 ? -18.882 11.286 41.201 1.00 67.56 283 ILE A CA 1
ATOM 2153 C C . ILE A 1 283 ? -17.456 10.774 40.970 1.00 67.56 283 ILE A C 1
ATOM 2155 O O . ILE A 1 283 ? -17.084 10.540 39.828 1.00 67.56 283 ILE A O 1
ATOM 2159 N N . ASP A 1 284 ? -16.710 10.466 42.029 1.00 72.12 284 ASP A N 1
ATOM 2160 C CA . ASP A 1 284 ? -15.342 9.952 41.935 1.00 72.12 284 ASP A CA 1
ATOM 2161 C C . ASP A 1 284 ? -15.299 8.574 41.238 1.00 72.12 284 ASP A C 1
ATOM 2163 O O . ASP A 1 284 ? -14.376 8.280 40.475 1.00 72.12 284 ASP A O 1
ATOM 2167 N N . SER A 1 285 ? -16.321 7.727 41.435 1.00 63.19 285 SER A N 1
ATOM 2168 C CA . SER A 1 285 ? -16.452 6.448 40.717 1.00 63.19 285 SER A CA 1
ATOM 2169 C C . SER A 1 285 ? -16.780 6.630 39.229 1.00 63.19 285 SER A C 1
ATOM 2171 O O . SER A 1 285 ? -16.262 5.893 38.385 1.00 63.19 285 SER A O 1
ATOM 2173 N N . ILE A 1 286 ? -17.591 7.640 38.900 1.00 60.66 286 ILE A N 1
ATOM 2174 C CA . ILE A 1 286 ? -17.935 8.017 37.528 1.00 60.66 286 ILE A CA 1
ATOM 2175 C C . ILE A 1 286 ? -16.702 8.606 36.838 1.00 60.66 286 ILE A C 1
ATOM 2177 O O . ILE A 1 286 ? -16.391 8.202 35.720 1.00 60.66 286 ILE A O 1
ATOM 2181 N N . ASP A 1 287 ? -15.944 9.470 37.507 1.00 67.44 287 ASP A N 1
ATOM 2182 C CA . ASP A 1 287 ? -14.726 10.088 36.980 1.00 67.44 287 ASP A CA 1
ATOM 2183 C C . ASP A 1 287 ? -13.603 9.060 36.787 1.00 67.44 287 ASP A C 1
ATOM 2185 O O . ASP A 1 287 ? -12.940 9.051 35.749 1.00 67.44 287 ASP A O 1
ATOM 2189 N N . ALA A 1 288 ? -13.430 8.115 37.718 1.00 68.06 288 ALA A N 1
ATOM 2190 C CA . ALA A 1 288 ? -12.457 7.029 37.581 1.00 68.06 288 ALA A CA 1
ATOM 2191 C C . ALA A 1 288 ? -12.791 6.074 36.422 1.00 68.06 288 ALA A C 1
ATOM 2193 O O . ALA A 1 288 ? -11.885 5.541 35.771 1.00 68.06 288 ALA A O 1
ATOM 2194 N N . GLN A 1 289 ? -14.078 5.851 36.142 1.00 61.06 289 GLN A N 1
ATOM 2195 C CA . GLN A 1 289 ? -14.502 5.076 34.979 1.00 61.06 289 GLN A CA 1
ATOM 2196 C C . GLN A 1 289 ? -14.401 5.896 33.686 1.00 61.06 289 GLN A C 1
ATOM 2198 O O . GLN A 1 289 ? -13.911 5.367 32.693 1.00 61.06 289 GLN A O 1
ATOM 2203 N N . THR A 1 290 ? -14.728 7.190 33.710 1.00 62.88 290 THR A N 1
ATOM 2204 C CA . THR A 1 290 ? -14.602 8.120 32.570 1.00 62.88 290 THR A CA 1
ATOM 2205 C C . THR A 1 290 ? -13.138 8.336 32.164 1.00 62.88 290 THR A C 1
ATOM 2207 O O . THR A 1 290 ? -12.821 8.369 30.978 1.00 62.88 290 THR A O 1
ATOM 2210 N N . ALA A 1 291 ? -12.200 8.343 33.115 1.00 64.62 291 ALA A N 1
ATOM 2211 C CA . ALA A 1 291 ? -10.759 8.393 32.848 1.00 64.62 291 ALA A CA 1
ATOM 2212 C C . ALA A 1 291 ? -10.221 7.151 32.106 1.00 64.62 291 ALA A C 1
ATOM 2214 O O . ALA A 1 291 ? -9.159 7.211 31.490 1.00 64.62 291 ALA A O 1
ATOM 2215 N N . ARG A 1 292 ? -10.946 6.022 32.105 1.00 60.19 292 ARG A N 1
ATOM 2216 C CA . ARG A 1 292 ? -10.621 4.874 31.237 1.00 60.19 292 ARG A CA 1
ATOM 2217 C C . ARG A 1 292 ? -11.029 5.126 29.777 1.00 60.19 292 ARG A C 1
ATOM 2219 O O . ARG A 1 292 ? -10.438 4.524 28.882 1.00 60.19 292 ARG A O 1
ATOM 2226 N N . PHE A 1 293 ? -11.973 6.043 29.536 1.00 54.66 293 PHE A N 1
ATOM 2227 C CA . PHE A 1 293 ? -12.477 6.440 28.214 1.00 54.66 293 PHE A CA 1
ATOM 2228 C C . PHE A 1 293 ? -11.781 7.655 27.598 1.00 54.66 293 PHE A C 1
ATOM 2230 O O . PHE A 1 293 ? -11.886 7.829 26.389 1.00 54.66 293 PHE A O 1
ATOM 2237 N N . SER A 1 294 ? -11.017 8.461 28.339 1.00 56.88 294 SER A N 1
ATOM 2238 C CA . SER A 1 294 ? -10.200 9.524 27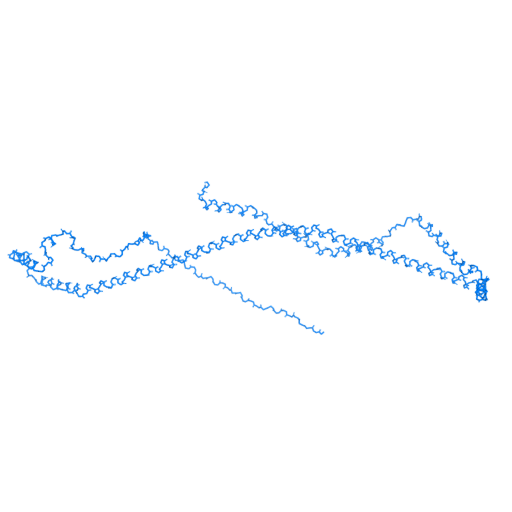.718 1.00 56.88 294 SER A CA 1
ATOM 2239 C C . SER A 1 294 ? -9.149 8.959 26.742 1.00 56.88 294 SER A C 1
ATOM 2241 O O . SER A 1 294 ? -8.763 9.612 25.775 1.00 56.88 294 SER A O 1
ATOM 2243 N N . ASN A 1 295 ? -8.782 7.680 26.886 1.00 54.72 295 ASN A N 1
ATOM 2244 C CA . ASN A 1 295 ? -8.013 6.936 25.880 1.00 54.72 295 ASN A CA 1
ATOM 2245 C C . ASN A 1 295 ? -8.793 6.665 24.568 1.00 54.72 295 ASN A C 1
ATOM 2247 O O . ASN A 1 295 ? -8.180 6.358 23.547 1.00 54.72 295 ASN A O 1
ATOM 2251 N N . VAL A 1 296 ? -10.125 6.781 24.575 1.00 52.28 296 VAL A N 1
ATOM 2252 C CA . VAL A 1 296 ? -11.027 6.658 23.412 1.00 52.28 296 VAL A CA 1
ATOM 2253 C C . VAL A 1 296 ? -11.331 8.028 22.791 1.00 52.28 296 VAL A C 1
ATOM 2255 O O . VAL A 1 296 ? -11.434 8.116 21.569 1.00 52.28 296 VAL A O 1
ATOM 2258 N N . GLU A 1 297 ? -11.375 9.115 23.570 1.00 52.62 297 GLU A N 1
ATOM 2259 C CA . GLU A 1 297 ? -11.437 10.486 23.024 1.00 52.62 297 GLU A CA 1
ATOM 2260 C C . GLU A 1 297 ? -10.226 10.806 22.142 1.00 52.62 297 GLU A C 1
ATOM 2262 O O . GLU A 1 297 ? -10.389 11.412 21.086 1.00 52.62 297 GLU A O 1
ATOM 2267 N N . GLY A 1 298 ? -9.040 10.279 22.470 1.00 49.66 298 GLY A N 1
ATOM 2268 C CA . GLY A 1 298 ? -7.879 10.335 21.576 1.00 49.66 298 GLY A CA 1
ATOM 2269 C C . GLY A 1 298 ? -8.128 9.695 20.199 1.00 49.66 298 GLY A C 1
ATOM 2270 O O . GLY A 1 298 ? -7.523 10.104 19.212 1.00 49.66 298 GLY A O 1
ATOM 2271 N N . ILE A 1 299 ? -9.058 8.740 20.087 1.00 48.91 299 ILE A N 1
ATOM 2272 C CA . ILE A 1 299 ? -9.467 8.115 18.816 1.00 48.91 299 ILE A CA 1
ATOM 2273 C C . ILE A 1 299 ? -10.500 8.991 18.087 1.00 48.91 299 ILE A C 1
ATOM 2275 O O . ILE A 1 299 ? -10.492 9.056 16.859 1.00 48.91 299 ILE A O 1
ATOM 2279 N N . GLN A 1 300 ? -11.359 9.707 18.815 1.00 49.38 300 GLN A N 1
ATOM 2280 C CA . GLN A 1 300 ? -12.338 10.646 18.255 1.00 49.38 300 GLN A CA 1
ATOM 2281 C C . GLN A 1 300 ? -11.679 11.944 17.764 1.00 49.38 300 GLN A C 1
ATOM 2283 O O . GLN A 1 300 ? -11.988 12.406 16.666 1.00 49.38 300 GLN A O 1
ATOM 2288 N N . GLU A 1 301 ? -10.709 12.473 18.510 1.00 56.38 301 GLU A N 1
ATOM 2289 C CA . GLU A 1 301 ? -9.872 13.601 18.101 1.00 56.38 301 GLU A CA 1
ATOM 2290 C C . GLU A 1 301 ? -8.985 13.218 16.908 1.00 56.38 301 GLU A C 1
ATOM 2292 O O . GLU A 1 301 ? -8.862 13.992 15.961 1.00 56.38 301 GLU A O 1
ATOM 2297 N N . GLN A 1 302 ? -8.456 11.987 16.865 1.00 48.50 302 GLN A N 1
ATOM 2298 C CA . GLN A 1 302 ? -7.762 11.475 15.678 1.00 48.50 302 GLN A CA 1
ATOM 2299 C C . GLN A 1 302 ? -8.699 11.232 14.486 1.00 48.50 302 GLN A C 1
ATOM 2301 O O . GLN A 1 302 ? -8.284 11.454 13.350 1.00 48.50 302 GLN A O 1
ATOM 2306 N N . ALA A 1 303 ? -9.962 10.853 14.700 1.00 48.28 303 ALA A N 1
ATOM 2307 C CA . ALA A 1 303 ? -10.959 10.719 13.635 1.00 48.28 303 ALA A CA 1
ATOM 2308 C C . ALA A 1 303 ? -11.433 12.083 13.090 1.00 48.28 303 ALA A C 1
ATOM 2310 O O . ALA A 1 303 ? -11.638 12.235 11.882 1.00 48.28 303 ALA A O 1
ATOM 2311 N N . GLU A 1 304 ? -11.571 13.103 13.943 1.00 56.56 304 GLU A N 1
ATOM 2312 C CA . GLU A 1 304 ? -11.833 14.482 13.514 1.00 56.56 304 GLU A CA 1
ATOM 2313 C C . GLU A 1 304 ? -10.612 15.130 12.850 1.00 56.56 304 GLU A C 1
ATOM 2315 O O . GLU A 1 304 ? -10.754 15.819 11.834 1.00 56.56 304 GLU A O 1
ATOM 2320 N N . ALA A 1 305 ? -9.406 14.871 13.360 1.00 55.94 305 ALA A N 1
ATOM 2321 C CA . ALA A 1 305 ? -8.160 15.276 12.722 1.00 55.94 305 ALA A CA 1
ATOM 2322 C C . ALA A 1 305 ? -7.992 14.589 11.361 1.00 55.94 305 ALA A C 1
ATOM 2324 O O . ALA A 1 305 ? -7.643 15.262 10.395 1.00 55.94 305 ALA A O 1
ATOM 2325 N N . ALA A 1 306 ? -8.337 13.302 11.236 1.00 47.62 306 ALA A N 1
ATOM 2326 C CA . ALA A 1 306 ? -8.370 12.588 9.962 1.00 47.62 306 ALA A CA 1
ATOM 2327 C C . ALA A 1 306 ? -9.401 13.196 8.996 1.00 47.62 306 ALA A C 1
ATOM 2329 O O . ALA A 1 306 ? -9.069 13.441 7.841 1.00 47.62 306 ALA A O 1
ATOM 2330 N N . LYS A 1 307 ? -10.609 13.562 9.456 1.00 53.88 307 LYS A N 1
ATOM 2331 C CA . LYS A 1 307 ? -11.593 14.303 8.637 1.00 53.88 307 LYS A CA 1
ATOM 2332 C C . LYS A 1 307 ? -11.085 15.672 8.167 1.00 53.88 307 LYS A C 1
ATOM 2334 O O . LYS A 1 307 ? -11.403 16.066 7.046 1.00 53.88 307 LYS A O 1
ATOM 2339 N N . LYS A 1 308 ? -10.305 16.390 8.985 1.00 57.88 308 LYS A N 1
ATOM 2340 C CA . LYS A 1 308 ? -9.644 17.657 8.605 1.00 57.88 308 LYS A CA 1
ATOM 2341 C C . LYS A 1 308 ? -8.434 17.448 7.683 1.00 57.88 308 LYS A C 1
ATOM 2343 O O . LYS A 1 308 ? -8.141 18.331 6.878 1.00 57.88 308 LYS A O 1
ATOM 2348 N N . LEU A 1 309 ? -7.753 16.304 7.783 1.00 46.88 309 LEU A N 1
ATOM 2349 C CA . LEU A 1 309 ? -6.623 15.919 6.931 1.00 46.88 309 LEU A CA 1
ATOM 2350 C C . LEU A 1 309 ? -7.033 15.302 5.593 1.00 46.88 309 LEU A C 1
ATOM 2352 O O . LEU A 1 309 ? -6.186 15.285 4.706 1.00 46.88 309 LEU A O 1
ATOM 2356 N N . ILE A 1 310 ? -8.286 14.859 5.400 1.00 45.03 310 ILE A N 1
ATOM 2357 C CA . ILE A 1 310 ? -8.825 14.575 4.060 1.00 45.03 310 ILE A CA 1
ATOM 2358 C C . ILE A 1 310 ? -8.789 15.904 3.295 1.00 45.03 310 ILE A C 1
ATOM 2360 O O . ILE A 1 310 ? -9.616 16.786 3.555 1.00 45.03 310 ILE A O 1
ATOM 2364 N N . PRO A 1 311 ? -7.851 16.115 2.357 1.00 45.59 311 PRO A N 1
ATOM 2365 C CA . PRO A 1 311 ? -7.649 17.436 1.808 1.00 45.59 311 PRO A CA 1
ATOM 2366 C C . PRO A 1 311 ? -8.802 17.712 0.847 1.00 45.59 311 PRO A C 1
ATOM 2368 O O . PRO A 1 311 ? -8.844 17.223 -0.283 1.00 45.59 311 PRO A O 1
ATOM 2371 N N . THR A 1 312 ? -9.720 18.578 1.264 1.00 47.56 312 THR A N 1
ATOM 2372 C CA . THR A 1 312 ? -10.697 19.232 0.382 1.00 47.56 312 THR A CA 1
ATOM 2373 C C . THR A 1 312 ? -10.015 19.968 -0.781 1.00 47.56 312 THR A C 1
ATOM 2375 O O . THR A 1 312 ? -10.648 20.210 -1.808 1.00 47.56 312 THR A O 1
ATOM 2378 N N . LYS A 1 313 ? -8.700 20.226 -0.689 1.00 45.72 313 LYS A N 1
ATOM 2379 C CA . LYS A 1 313 ? -7.853 20.738 -1.778 1.00 45.72 313 LYS A CA 1
ATOM 2380 C C . LYS A 1 313 ? -7.751 19.817 -3.003 1.00 45.72 313 LYS A C 1
ATOM 2382 O O . LYS A 1 313 ? -7.606 20.336 -4.108 1.00 45.72 313 LYS A O 1
ATOM 2387 N N . TYR A 1 314 ? -7.881 18.494 -2.867 1.00 44.59 314 TYR A N 1
ATOM 2388 C CA . TYR A 1 314 ? -7.705 17.582 -4.012 1.00 44.59 314 TYR A CA 1
ATOM 2389 C C . TYR A 1 314 ? -8.977 17.314 -4.821 1.00 44.59 314 TYR A C 1
ATOM 2391 O O . TYR A 1 314 ? -8.881 16.836 -5.948 1.00 44.59 314 TYR A O 1
ATOM 2399 N N . LYS A 1 315 ? -10.167 17.682 -4.323 1.00 49.44 315 LYS A N 1
ATOM 2400 C CA . LYS A 1 315 ? -11.407 17.557 -5.115 1.00 49.44 315 LYS A CA 1
ATOM 2401 C C . LYS A 1 315 ? -11.477 18.548 -6.285 1.00 49.44 315 LYS A C 1
ATOM 2403 O O . LYS A 1 315 ? -12.145 18.255 -7.268 1.00 49.44 315 LYS A O 1
ATOM 2408 N N . GLY A 1 316 ? -10.796 19.695 -6.198 1.00 45.88 316 GLY A N 1
ATOM 2409 C CA . GLY A 1 316 ? -10.847 20.743 -7.227 1.00 45.88 316 GLY A CA 1
ATOM 2410 C C . GLY A 1 316 ? -9.635 20.804 -8.162 1.00 45.88 316 GLY A C 1
ATOM 2411 O O . GLY A 1 316 ? -9.802 21.113 -9.338 1.00 45.88 316 GLY A O 1
ATOM 2412 N N . SER A 1 317 ? -8.426 20.522 -7.661 1.00 49.25 317 SER A N 1
ATOM 2413 C CA . SER A 1 317 ? -7.182 20.686 -8.436 1.00 49.25 317 SER A CA 1
ATOM 2414 C C . SER A 1 317 ? -6.868 19.470 -9.310 1.00 49.25 317 SER A C 1
ATOM 2416 O O . SER A 1 317 ? -6.636 19.653 -10.498 1.00 49.25 317 SER A O 1
ATOM 2418 N N . LEU A 1 318 ? -6.986 18.239 -8.796 1.00 49.69 318 LEU A N 1
ATOM 2419 C CA . LEU A 1 318 ? -6.723 17.030 -9.593 1.00 49.69 318 LEU A CA 1
ATOM 2420 C C . LEU A 1 318 ? -7.766 16.814 -10.693 1.00 49.69 318 LEU A C 1
ATOM 2422 O O . LEU A 1 318 ? -7.408 16.440 -11.800 1.00 49.69 318 LEU A O 1
ATOM 2426 N N . ALA A 1 319 ? -9.044 17.106 -10.432 1.00 54.06 319 ALA A N 1
ATOM 2427 C CA . ALA A 1 319 ? -10.084 17.033 -11.460 1.00 54.06 319 ALA A CA 1
ATOM 2428 C C . ALA A 1 319 ? -9.877 18.083 -12.568 1.00 54.06 319 ALA A C 1
ATOM 2430 O O . ALA A 1 319 ? -10.069 17.774 -13.742 1.00 54.06 319 ALA A O 1
ATOM 2431 N N . LYS A 1 320 ? -9.437 19.302 -12.216 1.00 55.84 320 LYS A N 1
ATOM 2432 C CA . LYS A 1 320 ? -9.093 20.341 -13.199 1.00 55.84 320 LYS A CA 1
ATOM 2433 C C . LYS A 1 320 ? -7.830 20.002 -13.980 1.00 55.84 320 LYS A C 1
ATOM 2435 O O . LYS A 1 320 ? -7.840 20.181 -15.188 1.00 55.84 320 LYS A O 1
ATOM 2440 N N . GLU A 1 321 ? -6.787 19.492 -13.332 1.00 57.25 321 GLU A N 1
ATOM 2441 C CA . GLU A 1 321 ? -5.541 19.092 -13.997 1.00 57.25 321 GLU A CA 1
ATOM 2442 C C . GLU A 1 321 ? -5.734 17.861 -14.887 1.00 57.25 321 GLU A C 1
ATOM 2444 O O . GLU A 1 321 ? -5.173 17.811 -15.978 1.00 57.25 321 GLU A O 1
ATOM 2449 N N . PHE A 1 322 ? -6.588 16.913 -14.489 1.00 55.31 322 PHE A N 1
ATOM 2450 C CA . PHE A 1 322 ? -6.943 15.763 -15.319 1.00 55.31 322 PHE A CA 1
ATOM 2451 C C . PHE A 1 322 ? -7.779 16.185 -16.535 1.00 55.31 322 PHE A C 1
ATOM 2453 O O . PHE A 1 322 ? -7.474 15.769 -17.648 1.00 55.31 322 PHE A O 1
ATOM 2460 N N . LEU A 1 323 ? -8.755 17.089 -16.369 1.00 57.75 323 LEU A N 1
ATOM 2461 C CA . LEU A 1 323 ? -9.507 17.674 -17.490 1.00 57.75 323 LEU A CA 1
ATOM 2462 C C . LEU A 1 323 ? -8.625 18.533 -18.411 1.00 57.75 323 LEU A C 1
ATOM 2464 O O . LEU A 1 323 ? -8.775 18.464 -19.627 1.00 57.75 323 LEU A O 1
ATOM 2468 N N . GLN A 1 324 ? -7.675 19.303 -17.868 1.00 62.47 324 GLN A N 1
ATOM 2469 C CA . GLN A 1 324 ? -6.721 20.080 -18.670 1.00 62.47 324 GLN A CA 1
ATOM 2470 C C . GLN A 1 324 ? -5.750 19.176 -19.432 1.00 62.47 324 GLN A C 1
ATOM 2472 O O . GLN A 1 324 ? -5.448 19.449 -20.591 1.00 62.47 324 GLN A O 1
ATOM 2477 N N . ALA A 1 325 ? -5.277 18.093 -18.811 1.00 60.38 325 ALA A N 1
ATOM 2478 C CA . ALA A 1 325 ? -4.435 17.101 -19.467 1.00 60.38 325 ALA A CA 1
ATOM 2479 C C . ALA A 1 325 ? -5.203 16.347 -20.564 1.00 60.38 325 ALA A C 1
ATOM 2481 O O . ALA A 1 325 ? -4.656 16.124 -21.642 1.00 60.38 325 ALA A O 1
ATOM 2482 N N . GLN A 1 326 ? -6.481 16.028 -20.336 1.00 54.31 326 GLN A N 1
ATOM 2483 C CA . GLN A 1 326 ? -7.343 15.364 -21.314 1.00 54.31 326 GLN A CA 1
ATOM 2484 C C . GLN A 1 326 ? -7.698 16.291 -22.493 1.00 54.31 326 GLN A C 1
ATOM 2486 O O . GLN A 1 326 ? -7.603 15.872 -23.644 1.00 54.31 326 GLN A O 1
ATOM 2491 N N . ALA A 1 327 ? -7.997 17.571 -22.241 1.00 58.28 327 ALA A N 1
ATOM 2492 C CA . ALA A 1 327 ? -8.225 18.574 -23.290 1.00 58.28 327 ALA A CA 1
ATOM 2493 C C . ALA A 1 327 ? -6.973 18.804 -24.157 1.00 58.28 327 ALA A C 1
ATOM 2495 O O . ALA A 1 327 ? -7.060 18.904 -25.381 1.00 58.28 327 ALA A O 1
ATOM 2496 N N . LYS A 1 328 ? -5.787 18.805 -23.532 1.00 61.31 328 LYS A N 1
ATOM 2497 C CA . LYS A 1 328 ? -4.500 18.958 -24.224 1.00 61.31 328 LYS A CA 1
ATOM 2498 C C . LYS A 1 328 ? -4.103 17.710 -25.022 1.00 61.31 328 LYS A C 1
ATOM 2500 O O . LYS A 1 328 ? -3.483 17.846 -26.071 1.00 61.31 328 LYS A O 1
ATOM 2505 N N . ALA A 1 329 ? -4.481 16.515 -24.561 1.00 52.84 329 ALA A N 1
ATOM 2506 C CA . ALA A 1 329 ? -4.258 15.255 -25.276 1.00 52.84 329 ALA A CA 1
ATOM 2507 C C . ALA A 1 329 ? -5.198 15.072 -26.484 1.00 52.84 329 ALA A C 1
ATOM 2509 O O . ALA A 1 329 ? -4.814 14.437 -27.460 1.00 52.84 329 ALA A O 1
ATOM 2510 N N . HIS A 1 330 ? -6.399 15.658 -26.447 1.00 51.41 330 HIS A N 1
ATOM 2511 C CA . HIS A 1 330 ? -7.379 15.593 -27.539 1.00 51.41 330 HIS A CA 1
ATOM 2512 C C . HIS A 1 330 ? -7.291 16.744 -28.554 1.00 51.41 330 HIS A C 1
ATOM 2514 O O . HIS A 1 330 ? -8.139 16.837 -29.439 1.00 51.41 330 HIS A O 1
ATOM 2520 N N . GLY A 1 331 ? -6.278 17.613 -28.467 1.00 47.09 331 GLY A N 1
ATOM 2521 C CA . GLY A 1 331 ? -6.056 18.667 -29.463 1.00 47.09 331 GLY A CA 1
ATOM 2522 C C . GLY A 1 331 ? -7.191 19.692 -29.568 1.00 47.09 331 GLY A C 1
ATOM 2523 O O . GLY A 1 331 ? -7.302 20.373 -30.583 1.00 47.09 331 GLY A O 1
ATOM 2524 N N . MET A 1 332 ? -8.034 19.819 -28.540 1.00 51.47 332 MET A N 1
ATOM 2525 C CA . MET A 1 332 ? -9.037 20.878 -28.477 1.00 51.47 332 MET A CA 1
ATOM 2526 C C . MET A 1 332 ? -8.415 22.088 -27.784 1.00 51.47 332 MET A C 1
ATOM 2528 O O . MET A 1 332 ? -8.308 22.145 -26.558 1.00 51.47 332 MET A O 1
ATOM 2532 N N . ALA A 1 333 ? -7.946 23.034 -28.597 1.00 40.84 333 ALA A N 1
ATOM 2533 C CA . ALA A 1 333 ? -7.661 24.384 -28.137 1.00 40.84 333 ALA A CA 1
ATOM 2534 C C . ALA A 1 333 ? -8.955 25.016 -27.593 1.00 40.84 333 ALA A C 1
ATOM 2536 O O . ALA A 1 333 ? -10.029 24.806 -28.161 1.00 40.84 333 ALA A O 1
ATOM 2537 N N . ALA A 1 334 ? -8.825 25.731 -26.473 1.00 41.78 334 ALA A N 1
ATOM 2538 C CA . ALA A 1 334 ? -9.871 26.593 -25.930 1.00 41.78 334 ALA A CA 1
ATOM 2539 C C . ALA A 1 334 ? -10.252 27.702 -26.919 1.00 41.78 334 ALA A C 1
ATOM 2541 O O . ALA A 1 334 ? -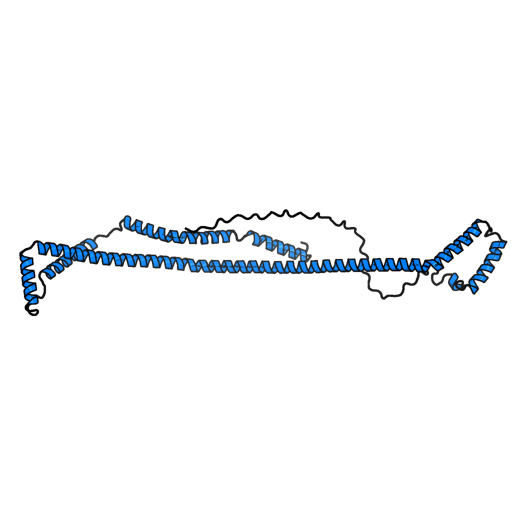9.341 28.166 -27.645 1.00 41.78 334 ALA A O 1
#

Secondary structure (DSSP, 8-state):
---------PPPP-----PPP---------------------------TT--TT-HHHHTTTTSHHHHHHHHHHHHHHHHHTTSS---HHHHHHHHHHHHHHHHHHHHHHHHHHHHHHHHHHHHHHHHHHHHHHHHHHHHHHHHHHHHHHHHHHHHHHHHHHHHHHHHHHHHHHHHHHHHHHHHHHHHHHHHHHHHHHHHHHHHHHHHHHHHHHHHHHHHH-HHHHHHHHHHHHHHHH-TTSS-SS-HHHHHHHHHHHHHHHHHHHHTTS--PPPHHHHHHHHHHHHHHHHHHHHHHHHHHHHHHHHHHS-TTHHHHHHHHHHHHHHHHTT---

pLDDT: mean 71.13, std 19.47, range [28.47, 97.31]

Solvent-accessible surface area (backbone atoms only — not comparable to full-atom values): 19802 Å² total; per-residue (Å²): 137,85,88,88,84,85,83,74,85,76,85,75,81,82,76,76,79,75,75,75,83,83,77,74,77,80,80,77,82,69,81,84,71,76,83,80,72,92,68,80,92,65,81,80,76,73,82,56,83,85,56,59,95,84,40,70,52,68,79,69,43,51,81,41,65,85,50,32,52,59,54,50,50,65,54,45,54,58,37,54,76,68,54,77,57,69,92,43,77,66,52,55,50,48,52,54,49,52,52,49,52,52,49,44,52,75,69,43,38,67,60,52,49,52,51,52,51,53,50,50,52,52,50,51,54,54,47,53,53,51,51,52,53,50,52,49,53,51,51,51,51,51,52,51,50,51,53,52,53,53,50,52,52,53,52,54,53,50,53,52,50,51,50,52,50,52,51,51,49,51,55,48,50,69,54,45,54,60,50,56,52,48,52,50,52,51,52,52,50,51,54,49,54,50,48,53,52,50,51,52,51,52,50,51,53,50,50,52,49,52,50,51,52,54,49,49,51,53,45,72,70,35,72,64,56,47,49,52,44,50,54,50,53,52,42,34,74,74,38,73,90,74,38,69,96,68,49,68,66,57,50,50,53,56,48,50,55,50,54,53,50,58,48,51,59,62,53,70,75,49,86,79,71,80,52,73,65,63,52,46,57,49,48,53,53,50,49,62,54,46,62,66,44,55,71,50,50,58,52,51,54,49,50,51,48,47,61,66,63,54,58,74,69,53,72,59,49,53,55,48,50,50,50,51,51,50,37,64,72,67,71,57,78,131

Mean predicted aligned error: 21.29 Å

Sequence (334 aa):
MLNLCRLTARAAPRQLARLAPRTAPATQHFHAGIPARKEETQPAETSKILLTPGTIVEKLGLHDWTRALPVGLILAIPALNQEWIVLSEETQLLGCFMLFVGTIYTKFGDSIGAALDAQADAILDARNKEEDASIEVIKETIAFHHARLASAGIMSDLIALERETMEKQAKLLTVKVPHDMRELTVAMLDTKAAAEANEWHAAQDALVKSAVDTVTEQVQSDKKLKKTALDEALLSLADPAKAPATDAVTGLFTQFFKDTSAQAQKEASQEKTVTPAERQALIDSIDAQTARFSNVEGIQEQAEAAKKLIPTKYKGSLAKEFLQAQAKAHGMAA

Foldseek 3Di:
DDDDDDPDPDDDDPPDPPDDPPDDPPPPPDDDDDPDDPDDDDDPPDPPVVDDPPDPCVVQVCVDPVRVVVVVVVVVVVCVVVPVDPPDPVVVVVVVVVVVVVCCCVPVVVVVVVVVVVVVVVVVVVVVVVVVVVVVVVVVVVVVVVVVVVVVVVVVVVVVVVVVVLVVVVVVVVVVVVVVVVVVVVVVVVVVVVVVVVVVVVVVVVLVVVLCVVLVVVCVPDPVLVVQQVVLVVVCVVDVVPRDPARSSNVSSVVSVVVVVVVVVVVVPDPPDDDVVNVVVVVVVVVVSVVVCVVVVVVVVVSVVVVVVPDPVCVPPVVVVVVVVVCVVVPPDD

Radius of gyration: 62.14 Å; Cα contacts (8 Å, |Δi|>4): 52; chains: 1; bounding box: 104×60×178 Å

Organism: NCBI:txid303371

InterPro domains:
  IPR008688 ATP synthase, F0 complex, subunit B/MI25 [PF05405] (77-235)
  IPR013837 ATP synthase, F0 complex, subunit B [PTHR12733] (1-243)